Protein AF-A0ABD2JB70-F1 (afdb_monomer_lite)

InterPro domains:
  IPR001356 Homeodomain [PF00046] (176-226)
  IPR001356 Homeodomain [PS50071] (176-227)
  IPR001356 Homeodomain [SM00389] (170-231)
  IPR001356 Homeodomain [cd00086] (186-228)
  IPR009057 Homedomain-like superfamily [SSF46689] (174-233)
  IPR031701 Homeobox protein SIX1, N-terminal SD domain [PF16878] (70-167)

Foldseek 3Di:
DDPPPQQADDVVVLVVLLVVLVVLLVVLLVVQDDDPVCVVVSVVLNVLSVVLNVLLVVVSVPPPPLVSLVVVLVVLVVVCVVCVDDPVSVSSVQSSLSSNLSSCNRSSVVVVNVCSQQPDAHDLVCLVVSVVVQLSSLQSVVCVVVPNDHDDPVRSVVSCVVRPRHCRSDDPQQPQDPVLVVVLVVVCVVPLDADPVRLVVSCVVRVHDSVSSVVVSVVVVVVVVVVVVVVDVVVDDDDDDDDDDPDPVVVVPVPDDVVPPPPDD

Structure (mmCIF, N/CA/C/O backbone):
data_AF-A0ABD2JB70-F1
#
_entry.id   AF-A0ABD2JB70-F1
#
loop_
_atom_site.group_PDB
_atom_site.id
_atom_site.type_symbol
_atom_site.label_atom_id
_atom_site.label_alt_id
_atom_site.label_comp_id
_atom_site.label_asym_id
_atom_site.label_entity_id
_atom_site.label_seq_id
_atom_site.pdbx_PDB_ins_code
_atom_site.Cartn_x
_atom_site.Cartn_y
_atom_site.Cartn_z
_atom_site.occupancy
_atom_site.B_iso_or_equiv
_atom_site.auth_seq_id
_atom_site.auth_comp_id
_atom_site.auth_asym_id
_atom_site.auth_atom_id
_atom_site.pdbx_PDB_model_num
ATOM 1 N N . MET A 1 1 ? 9.338 -9.775 31.955 1.00 30.94 1 MET A N 1
ATOM 2 C CA . MET A 1 1 ? 9.615 -8.389 31.532 1.00 30.94 1 MET A CA 1
ATOM 3 C C . MET A 1 1 ? 8.681 -8.103 30.377 1.00 30.94 1 MET A C 1
ATOM 5 O O . MET A 1 1 ? 8.885 -8.641 29.297 1.00 30.94 1 MET A O 1
ATOM 9 N N . ASP A 1 2 ? 7.591 -7.393 30.655 1.00 29.36 2 ASP A N 1
ATOM 10 C CA . ASP A 1 2 ? 6.528 -7.126 29.687 1.00 29.36 2 ASP A CA 1
ATOM 11 C C . ASP A 1 2 ? 6.997 -6.116 28.636 1.00 29.36 2 ASP A C 1
ATOM 13 O O . ASP A 1 2 ? 6.932 -4.906 28.833 1.00 29.36 2 ASP A O 1
ATOM 17 N N . CYS A 1 3 ? 7.459 -6.613 27.489 1.00 29.31 3 CYS A N 1
ATOM 18 C CA . CYS A 1 3 ? 7.733 -5.810 26.295 1.00 29.31 3 CYS A CA 1
ATOM 19 C C . CYS A 1 3 ? 6.480 -5.656 25.415 1.00 29.31 3 CYS A C 1
ATOM 21 O O . CYS A 1 3 ? 6.568 -5.704 24.194 1.00 29.31 3 CYS A O 1
ATOM 23 N N . SER A 1 4 ? 5.299 -5.467 26.012 1.00 35.00 4 SER A N 1
ATOM 24 C CA . SER A 1 4 ? 4.091 -5.072 25.271 1.00 35.00 4 SER A CA 1
ATOM 25 C C . SER A 1 4 ? 3.965 -3.550 25.222 1.00 35.00 4 SER A C 1
ATOM 27 O O . SER A 1 4 ? 2.931 -2.984 25.570 1.00 35.00 4 SER A O 1
ATOM 29 N N . SER A 1 5 ? 5.010 -2.851 24.769 1.00 46.50 5 SER A N 1
ATOM 30 C CA . SER A 1 5 ? 4.789 -1.526 24.191 1.00 46.50 5 SER A CA 1
ATOM 31 C C . SER A 1 5 ? 4.116 -1.759 22.842 1.00 46.50 5 SER A C 1
ATOM 33 O O . SER A 1 5 ? 4.803 -1.932 21.834 1.00 46.50 5 SER A O 1
ATOM 35 N N . LYS A 1 6 ? 2.777 -1.870 22.856 1.00 55.34 6 LYS A N 1
ATOM 36 C CA . LYS A 1 6 ? 1.955 -1.987 21.647 1.00 55.34 6 LYS A CA 1
ATOM 37 C C . LYS A 1 6 ? 2.453 -0.962 20.644 1.00 55.34 6 LYS A C 1
ATOM 39 O O . LYS A 1 6 ? 2.635 0.210 20.972 1.00 55.34 6 LYS A O 1
ATOM 44 N N . ILE A 1 7 ? 2.741 -1.446 19.451 1.00 58.47 7 ILE A N 1
ATOM 45 C CA . ILE A 1 7 ? 3.348 -0.645 18.416 1.00 58.47 7 ILE A CA 1
ATOM 46 C C . ILE A 1 7 ? 2.339 0.428 17.997 1.00 58.47 7 ILE A C 1
ATOM 48 O O . ILE A 1 7 ? 1.268 0.105 17.493 1.00 58.47 7 ILE A O 1
ATOM 52 N N . GLN A 1 8 ? 2.652 1.695 18.257 1.00 60.72 8 GLN A N 1
ATOM 53 C CA . GLN A 1 8 ? 1.780 2.818 17.924 1.00 60.72 8 GLN A CA 1
ATOM 54 C C . GLN A 1 8 ? 2.414 3.621 16.796 1.00 60.72 8 GLN A C 1
ATOM 56 O O . GLN A 1 8 ? 3.560 4.061 16.911 1.00 60.72 8 GLN A O 1
ATOM 61 N N . LEU A 1 9 ? 1.668 3.801 15.703 1.00 62.22 9 LEU A N 1
ATOM 62 C CA . LEU A 1 9 ? 2.048 4.764 14.674 1.00 62.22 9 LEU A CA 1
ATOM 63 C C . LEU A 1 9 ? 2.140 6.171 15.289 1.00 62.22 9 LEU A C 1
ATOM 65 O O . LEU A 1 9 ? 1.426 6.462 16.255 1.00 62.22 9 LEU A O 1
ATOM 69 N N . PRO A 1 10 ? 2.972 7.061 14.721 1.00 62.03 10 PRO A N 1
ATOM 70 C CA . PRO A 1 10 ? 2.997 8.461 15.114 1.00 62.03 10 PRO A CA 1
ATOM 71 C C . PRO A 1 10 ? 1.572 9.040 15.122 1.00 62.03 10 PRO A C 1
ATOM 73 O O . PRO A 1 10 ? 0.826 8.825 14.159 1.00 62.03 10 PRO A O 1
ATOM 76 N N . PRO A 1 11 ? 1.174 9.775 16.177 1.00 59.97 11 PRO A N 1
ATOM 77 C CA . PRO A 1 11 ? -0.184 10.307 16.305 1.00 59.97 11 PRO A CA 1
ATOM 78 C C . PRO A 1 11 ? -0.557 11.238 15.142 1.00 59.97 11 PRO A C 1
ATOM 80 O O . PRO A 1 11 ? -1.719 11.299 14.751 1.00 59.97 11 PRO A O 1
ATOM 83 N N . GLU A 1 12 ? 0.432 11.898 14.538 1.00 60.53 12 GLU A N 1
ATOM 84 C CA . GLU A 1 12 ? 0.280 12.736 13.346 1.00 60.53 12 GLU A CA 1
ATOM 85 C C . GLU A 1 12 ? -0.192 11.924 12.130 1.00 60.53 12 GLU A C 1
ATOM 87 O O . GLU A 1 12 ? -1.232 12.244 11.555 1.00 60.53 12 GLU A O 1
ATOM 92 N N . LEU A 1 13 ? 0.483 10.813 11.808 1.00 61.22 13 LEU A N 1
ATOM 93 C CA . LEU A 1 13 ? 0.085 9.906 10.722 1.00 61.22 13 LEU A CA 1
ATOM 94 C C . LEU A 1 13 ? -1.283 9.271 10.989 1.00 61.22 13 LEU A C 1
ATOM 96 O O . LEU A 1 13 ? -2.105 9.166 10.083 1.00 61.22 13 LEU A O 1
ATOM 100 N N . LEU A 1 14 ? -1.566 8.891 12.239 1.00 63.31 14 LEU A N 1
ATOM 101 C CA . LEU A 1 14 ? -2.884 8.385 12.632 1.00 63.31 14 LEU A CA 1
ATOM 102 C C . LEU A 1 14 ? -3.983 9.432 12.424 1.00 63.31 14 LEU A C 1
ATOM 104 O O . LEU A 1 14 ? -5.063 9.088 11.947 1.00 63.31 14 LEU A O 1
ATOM 108 N N . SER A 1 15 ? -3.715 10.698 12.746 1.00 64.12 15 SER A N 1
ATOM 109 C CA . SER A 1 15 ? -4.670 11.792 12.558 1.00 64.12 15 SER A CA 1
ATOM 110 C C . SER A 1 15 ? -4.898 12.113 11.078 1.00 64.12 15 SER A C 1
ATOM 112 O O . SER A 1 15 ? -6.041 12.294 10.659 1.00 64.12 15 SER A O 1
ATOM 114 N N . GLU A 1 16 ? -3.842 12.101 10.264 1.00 65.06 16 GLU A N 1
ATOM 115 C CA . GLU A 1 16 ? -3.903 12.324 8.818 1.00 65.06 16 GLU A CA 1
ATOM 116 C C . GLU A 1 16 ? -4.707 11.207 8.136 1.00 65.06 16 GLU A C 1
ATOM 118 O O . GLU A 1 16 ? -5.632 11.470 7.363 1.00 65.06 16 GLU A O 1
ATOM 123 N N . LEU A 1 17 ? -4.433 9.953 8.509 1.00 63.03 17 LEU A N 1
ATOM 124 C CA . LEU A 1 17 ? -5.169 8.781 8.045 1.00 63.03 17 LEU A CA 1
ATOM 125 C C . LEU A 1 17 ? -6.632 8.824 8.497 1.00 63.03 17 LEU A C 1
ATOM 127 O O . LEU A 1 17 ? -7.533 8.630 7.679 1.00 63.03 17 LEU A O 1
ATOM 131 N N . ALA A 1 18 ? -6.892 9.131 9.769 1.00 64.94 18 ALA A N 1
ATOM 132 C CA . ALA A 1 18 ? -8.247 9.253 10.296 1.00 64.94 18 ALA A CA 1
ATOM 133 C C . ALA A 1 18 ? -9.044 10.342 9.565 1.00 64.94 18 ALA A C 1
ATOM 135 O O . ALA A 1 18 ? -10.203 10.122 9.213 1.00 64.94 18 ALA A O 1
ATOM 136 N N . ASN A 1 19 ? -8.426 11.487 9.274 1.00 65.75 19 ASN A N 1
ATOM 137 C CA . ASN A 1 19 ? -9.049 12.582 8.533 1.00 65.75 19 ASN A CA 1
ATOM 138 C C . ASN A 1 19 ? -9.322 12.203 7.071 1.00 65.75 19 ASN A C 1
ATOM 140 O O . ASN A 1 19 ? -10.411 12.475 6.561 1.00 65.75 19 ASN A O 1
ATOM 144 N N . ALA A 1 20 ? -8.386 11.515 6.415 1.00 60.88 20 ALA A N 1
ATOM 145 C CA . ALA A 1 20 ? -8.543 11.057 5.038 1.00 60.88 20 ALA A CA 1
ATOM 146 C C . ALA A 1 20 ? -9.663 10.013 4.890 1.00 60.88 20 ALA A C 1
ATOM 148 O O . ALA A 1 20 ? -10.443 10.081 3.938 1.00 60.88 20 ALA A O 1
ATOM 149 N N . PHE A 1 21 ? -9.780 9.071 5.830 1.00 65.44 21 PHE A N 1
ATOM 150 C CA . PHE A 1 21 ? -10.869 8.090 5.837 1.00 65.44 21 PHE A CA 1
ATOM 151 C C . PHE A 1 21 ? -12.205 8.701 6.269 1.00 65.44 21 PHE A C 1
ATOM 153 O O . PHE A 1 21 ? -13.248 8.327 5.734 1.00 65.44 21 PHE A O 1
ATOM 160 N N . ARG A 1 22 ? -12.200 9.687 7.174 1.00 65.44 22 ARG A N 1
ATOM 161 C CA . ARG A 1 22 ? -13.400 10.464 7.522 1.00 65.44 22 ARG A CA 1
ATOM 162 C C . ARG A 1 22 ? -13.953 11.257 6.357 1.00 65.44 22 ARG A C 1
ATOM 164 O O . ARG A 1 22 ? -15.170 11.341 6.203 1.00 65.44 22 ARG A O 1
ATOM 171 N N . PHE A 1 23 ? -13.079 11.846 5.550 1.00 64.19 23 PHE A N 1
ATOM 172 C CA . PHE A 1 23 ? -13.494 12.541 4.342 1.00 64.19 23 PHE A CA 1
ATOM 173 C C . PHE A 1 23 ? -14.199 11.558 3.404 1.00 64.19 23 PHE A C 1
ATOM 175 O O . PHE A 1 23 ? -15.341 11.806 3.022 1.00 64.19 23 PHE A O 1
ATOM 182 N N . ASP A 1 24 ? -13.602 10.392 3.147 1.00 65.31 24 ASP A N 1
ATOM 183 C CA . ASP A 1 24 ? -14.213 9.349 2.314 1.00 65.31 24 ASP A CA 1
ATOM 184 C C . ASP A 1 24 ? -15.554 8.850 2.883 1.00 65.31 24 ASP A C 1
ATOM 186 O O . ASP A 1 24 ? -16.522 8.709 2.135 1.00 65.31 24 ASP A O 1
ATOM 190 N N . LEU A 1 25 ? -15.664 8.660 4.203 1.00 64.94 25 LEU A N 1
ATOM 191 C CA . LEU A 1 25 ? -16.918 8.335 4.899 1.00 64.94 25 LEU A CA 1
ATOM 192 C C . LEU A 1 25 ? -17.988 9.415 4.684 1.00 64.94 25 LEU A C 1
ATOM 194 O O . LEU A 1 25 ? -19.125 9.110 4.321 1.00 64.94 25 LEU A O 1
ATOM 198 N N . ARG A 1 26 ? -17.626 10.688 4.864 1.00 65.44 26 ARG A N 1
ATOM 199 C CA . ARG A 1 26 ? -18.528 11.836 4.702 1.00 65.44 26 ARG A CA 1
ATOM 200 C C . ARG A 1 26 ? -18.984 11.999 3.253 1.00 65.44 26 ARG A C 1
ATOM 202 O O . ARG A 1 26 ? -20.161 12.263 3.017 1.00 65.44 26 ARG A O 1
ATOM 209 N N . TRP A 1 27 ? -18.102 11.774 2.282 1.00 64.94 27 TRP A N 1
ATOM 210 C CA . TRP A 1 27 ? -18.471 11.743 0.866 1.00 64.94 27 TRP A CA 1
ATOM 211 C C . TRP A 1 27 ? -19.307 10.523 0.506 1.00 64.94 27 TRP A C 1
ATOM 213 O O . TRP A 1 27 ? -20.208 10.639 -0.317 1.00 64.94 27 TRP A O 1
ATOM 223 N N . SER A 1 28 ? -19.084 9.379 1.152 1.00 64.12 28 SER A N 1
ATOM 224 C CA . SER A 1 28 ? -19.913 8.181 0.976 1.00 64.12 28 SER A CA 1
ATOM 225 C C . SER A 1 28 ? -21.340 8.402 1.482 1.00 64.12 28 SER A C 1
ATOM 227 O O . SER A 1 28 ? -22.283 7.967 0.833 1.00 64.12 28 SER A O 1
ATOM 229 N N . VAL A 1 29 ? -21.526 9.159 2.573 1.00 62.16 29 VAL A N 1
ATOM 230 C CA . VAL A 1 29 ? -22.850 9.608 3.059 1.00 62.16 29 VAL A CA 1
ATOM 231 C C . VAL A 1 29 ? -23.566 10.483 2.023 1.00 62.16 29 VAL A C 1
ATOM 233 O O . VAL A 1 29 ? -24.779 10.354 1.853 1.00 62.16 29 VAL A O 1
ATOM 236 N N . LEU A 1 30 ? -22.828 11.356 1.328 1.00 63.59 30 LEU A N 1
ATOM 237 C CA . LEU A 1 30 ? -23.367 12.254 0.298 1.00 63.59 30 LEU A CA 1
ATOM 238 C C . LEU A 1 30 ? -23.639 11.543 -1.038 1.00 63.59 30 LEU A C 1
ATOM 240 O O . LEU A 1 30 ? -24.569 11.920 -1.743 1.00 63.59 30 LEU A O 1
ATOM 244 N N . ARG A 1 31 ? -22.866 10.499 -1.371 1.00 63.88 31 ARG A N 1
ATOM 245 C CA . ARG A 1 31 ? -22.991 9.714 -2.617 1.00 63.88 31 ARG A CA 1
ATOM 246 C C . ARG A 1 31 ? -24.287 8.895 -2.685 1.00 63.88 31 ARG A C 1
ATOM 248 O O . ARG A 1 31 ? -24.693 8.450 -3.752 1.00 63.88 31 ARG A O 1
ATOM 255 N N . VAL A 1 32 ? -24.936 8.693 -1.543 1.00 63.31 32 VAL A N 1
ATOM 256 C CA . VAL A 1 32 ? -26.191 7.953 -1.396 1.00 63.31 32 VAL A CA 1
ATOM 257 C C . VAL A 1 32 ? -27.383 8.900 -1.672 1.00 63.31 32 VAL A C 1
ATOM 259 O O . VAL A 1 32 ? -27.953 9.453 -0.736 1.00 63.31 32 VAL A O 1
ATOM 262 N N . SER A 1 33 ? -27.731 9.152 -2.949 1.00 54.97 33 SER A N 1
ATOM 263 C CA . SER A 1 33 ? -28.979 9.835 -3.399 1.00 54.97 33 SER A CA 1
ATOM 264 C C . SER A 1 33 ? -29.117 9.801 -4.940 1.00 54.97 33 SER A C 1
ATOM 266 O O . SER A 1 33 ? -28.181 10.193 -5.626 1.00 54.97 33 SER A O 1
ATOM 268 N N . SER A 1 34 ? -30.206 9.306 -5.556 1.00 50.88 34 SER A N 1
ATOM 269 C CA . SER A 1 34 ? -31.370 10.112 -6.004 1.00 50.88 34 SER A CA 1
ATOM 270 C C . SER A 1 34 ? -32.478 9.206 -6.609 1.00 50.88 34 SER A C 1
ATOM 272 O O . SER A 1 34 ? -32.726 9.210 -7.814 1.00 50.88 34 SER A O 1
ATOM 274 N N . SER A 1 35 ? -33.151 8.389 -5.799 1.00 50.16 35 SER A N 1
ATOM 275 C CA . SER A 1 35 ? -34.321 7.606 -6.234 1.00 50.16 35 SER A CA 1
ATOM 276 C C . SER A 1 35 ? -35.343 7.555 -5.101 1.00 50.16 35 SER A C 1
ATOM 278 O O . SER A 1 35 ? -34.994 7.295 -3.949 1.00 50.16 35 SER A O 1
ATOM 280 N N . ILE A 1 36 ? -36.609 7.851 -5.407 1.00 55.06 36 ILE A N 1
ATOM 281 C CA . ILE A 1 36 ? -37.701 7.944 -4.420 1.00 55.06 36 ILE A CA 1
ATOM 282 C C . ILE A 1 36 ? -37.995 6.566 -3.795 1.00 55.06 36 ILE A C 1
ATOM 284 O O . ILE A 1 36 ? -38.347 6.495 -2.618 1.00 55.06 36 ILE A O 1
ATOM 288 N N . PHE A 1 37 ? -37.761 5.477 -4.539 1.00 49.38 37 PHE A N 1
ATOM 289 C CA . PHE A 1 37 ? -37.859 4.100 -4.035 1.00 49.38 37 PHE A CA 1
ATOM 290 C C . PHE A 1 37 ? -36.693 3.726 -3.104 1.00 49.38 37 PHE A C 1
ATOM 292 O O . PHE A 1 37 ? -36.879 2.973 -2.149 1.00 49.38 37 PHE A O 1
ATOM 299 N N . ASP A 1 38 ? -35.520 4.330 -3.306 1.00 59.88 38 ASP A N 1
ATOM 300 C CA . ASP A 1 38 ? -34.312 4.077 -2.514 1.00 59.88 38 ASP A CA 1
ATOM 301 C C . ASP A 1 38 ? -34.146 5.033 -1.327 1.00 59.88 38 ASP A C 1
ATOM 303 O O . ASP A 1 38 ? -33.224 4.871 -0.536 1.00 59.88 38 ASP A O 1
ATOM 307 N N . HIS A 1 39 ? -35.036 6.013 -1.136 1.00 64.94 39 HIS A N 1
ATOM 308 C CA . HIS A 1 39 ? -34.911 7.044 -0.093 1.00 64.94 39 HIS A CA 1
ATOM 309 C C . HIS A 1 39 ? -34.850 6.482 1.334 1.00 64.94 39 HIS A C 1
ATOM 311 O O . HIS A 1 39 ? -34.075 6.949 2.171 1.00 64.94 39 HIS A O 1
ATOM 317 N N . PHE A 1 40 ? -35.653 5.458 1.635 1.00 61.56 40 PHE A N 1
ATOM 318 C CA . PHE A 1 40 ? -35.635 4.808 2.950 1.00 61.56 40 PHE A CA 1
ATOM 319 C C . PHE A 1 40 ? -34.360 3.997 3.168 1.00 61.56 40 PHE A C 1
ATOM 321 O O . PHE A 1 40 ? -33.785 4.036 4.261 1.00 61.56 40 PHE A O 1
ATOM 328 N N . LEU A 1 41 ? -33.896 3.301 2.126 1.00 64.00 41 LEU A N 1
ATOM 329 C CA . LEU A 1 41 ? -32.633 2.578 2.157 1.00 64.00 41 LEU A CA 1
ATOM 330 C C . LEU A 1 41 ? -31.486 3.574 2.342 1.00 64.00 41 LEU A C 1
ATOM 332 O O . LEU A 1 41 ? -30.744 3.458 3.309 1.00 64.00 41 LEU A O 1
ATOM 336 N N . ALA A 1 42 ? -31.434 4.626 1.531 1.00 64.75 42 ALA A N 1
ATOM 337 C CA . ALA A 1 42 ? -30.491 5.732 1.611 1.00 64.75 42 ALA A CA 1
ATOM 338 C C . ALA A 1 42 ? -30.427 6.360 3.012 1.00 64.75 42 ALA A C 1
ATOM 340 O O . ALA A 1 42 ? -29.353 6.442 3.607 1.00 64.75 42 ALA A O 1
ATOM 341 N N . LYS A 1 43 ? -31.573 6.715 3.610 1.00 69.12 43 LYS A N 1
ATOM 342 C CA . LYS A 1 43 ? -31.635 7.226 4.992 1.00 69.12 43 LYS A CA 1
ATOM 343 C C . LYS A 1 43 ? -31.096 6.227 6.013 1.00 69.12 43 LYS A C 1
ATOM 345 O O . LYS A 1 43 ? -30.386 6.620 6.941 1.00 69.12 43 LYS A O 1
ATOM 350 N N . ARG A 1 44 ? -31.415 4.937 5.863 1.00 68.31 44 ARG A N 1
ATOM 351 C CA . ARG A 1 44 ? -30.887 3.875 6.731 1.00 68.31 44 ARG A CA 1
ATOM 352 C C . ARG A 1 44 ? -29.370 3.744 6.578 1.00 68.31 44 ARG A C 1
ATOM 354 O O . ARG A 1 44 ? -28.682 3.647 7.592 1.00 68.31 44 ARG A O 1
ATOM 361 N N . GLN A 1 45 ? -28.848 3.801 5.354 1.00 68.12 45 GLN A N 1
ATOM 362 C CA . GLN A 1 45 ? -27.413 3.744 5.076 1.00 68.12 45 GLN A CA 1
ATOM 363 C C . GLN A 1 45 ? -26.675 4.958 5.655 1.00 68.12 45 GLN A C 1
ATOM 365 O O . GLN A 1 45 ? -25.694 4.792 6.376 1.00 68.12 45 GLN A O 1
ATOM 370 N N . GLN A 1 46 ? -27.194 6.170 5.443 1.00 69.56 46 GLN A N 1
ATOM 371 C CA . GLN A 1 46 ? -26.644 7.392 6.033 1.00 69.56 46 GLN A CA 1
ATOM 372 C C . GLN A 1 46 ? -26.640 7.341 7.564 1.00 69.56 46 GLN A C 1
ATOM 374 O O . GLN A 1 46 ? -25.682 7.788 8.189 1.00 69.56 46 GLN A O 1
ATOM 379 N N . LYS A 1 47 ? -27.684 6.777 8.188 1.00 73.81 47 LYS A N 1
ATOM 380 C CA . LYS A 1 47 ? -27.732 6.599 9.646 1.00 73.81 47 LYS A CA 1
ATOM 381 C C . LYS A 1 47 ? -26.630 5.654 10.132 1.00 73.81 47 LYS A C 1
ATOM 383 O O . LYS A 1 47 ? -25.973 5.969 11.117 1.00 73.81 47 LYS A O 1
ATOM 388 N N . ILE A 1 48 ? -26.404 4.538 9.437 1.00 70.81 48 ILE A N 1
ATOM 389 C CA . ILE A 1 48 ? -25.330 3.584 9.764 1.00 70.81 48 ILE A CA 1
ATOM 390 C C . ILE A 1 48 ? -23.962 4.259 9.640 1.00 70.81 48 ILE A C 1
ATOM 392 O O . ILE A 1 48 ? -23.181 4.213 10.584 1.00 70.81 48 ILE A O 1
ATOM 396 N N . LEU A 1 49 ? -23.699 4.941 8.525 1.00 71.44 49 LEU A N 1
ATOM 397 C CA . LEU A 1 49 ? -22.433 5.639 8.290 1.00 71.44 49 LEU A CA 1
ATOM 398 C C . LEU A 1 49 ? -22.159 6.722 9.344 1.00 71.44 49 LEU A C 1
ATOM 400 O O . LEU A 1 49 ? -21.049 6.806 9.859 1.00 71.44 49 LEU A O 1
ATOM 404 N N . LYS A 1 50 ? -23.182 7.494 9.735 1.00 74.50 50 LYS A N 1
ATOM 405 C CA . LYS A 1 50 ? -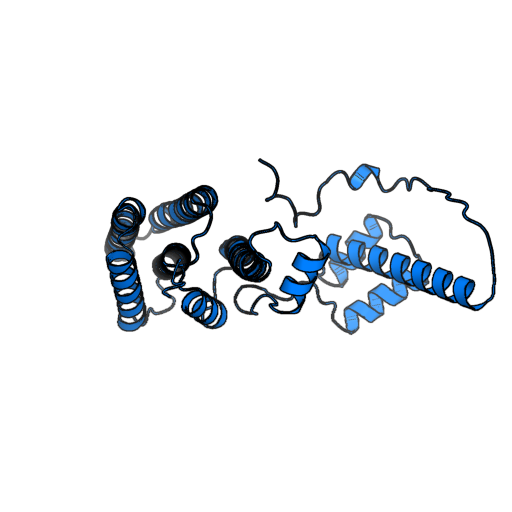23.078 8.478 10.827 1.00 74.50 50 LYS A CA 1
ATOM 406 C C . LYS A 1 50 ? -22.764 7.829 12.175 1.00 74.50 50 LYS A C 1
ATOM 408 O O . LYS A 1 50 ? -21.988 8.381 12.943 1.00 74.50 50 LYS A O 1
ATOM 413 N N . ILE A 1 51 ? -23.354 6.668 12.469 1.00 74.81 51 ILE A N 1
ATOM 414 C CA . ILE A 1 51 ? -23.064 5.922 13.703 1.00 74.81 51 ILE A CA 1
ATOM 415 C C . ILE A 1 51 ? -21.622 5.409 13.696 1.00 74.81 51 ILE A C 1
ATOM 417 O O . ILE A 1 51 ? -20.953 5.495 14.722 1.00 74.81 51 ILE A O 1
ATOM 421 N N . VAL A 1 52 ? -21.143 4.888 12.561 1.00 71.25 52 VAL A N 1
ATOM 422 C CA . VAL A 1 52 ? -19.754 4.428 12.416 1.00 71.25 52 VAL A CA 1
ATOM 423 C C . VAL A 1 52 ? -18.784 5.589 12.626 1.00 71.25 52 VAL A C 1
ATOM 425 O O . VAL A 1 52 ? -17.873 5.451 13.436 1.00 71.25 52 VAL A O 1
ATOM 428 N N . ASP A 1 53 ? -19.008 6.740 11.985 1.00 74.75 53 ASP A N 1
ATOM 429 C CA . ASP A 1 53 ? -18.153 7.924 12.157 1.00 74.75 53 ASP A CA 1
ATOM 430 C C . ASP A 1 53 ? -18.167 8.446 13.603 1.00 74.75 53 ASP A C 1
ATOM 432 O O . ASP A 1 53 ? -17.108 8.689 14.177 1.00 74.75 53 ASP A O 1
ATOM 436 N N . LEU A 1 54 ? -19.341 8.533 14.242 1.00 75.50 54 LEU A N 1
ATOM 437 C CA . LEU A 1 54 ? -19.460 8.975 15.636 1.00 75.50 54 LEU A CA 1
ATOM 438 C C . LEU A 1 54 ? -18.728 8.036 16.603 1.00 75.50 54 LEU A C 1
ATOM 440 O O . LEU A 1 54 ? -18.005 8.493 17.485 1.00 75.50 54 LEU A O 1
ATOM 444 N N . LYS A 1 55 ? -18.888 6.719 16.441 1.00 72.25 55 LYS A N 1
ATOM 445 C CA . LYS A 1 55 ? -18.190 5.744 17.288 1.00 72.25 55 LYS A CA 1
ATOM 446 C C . LYS A 1 55 ? -16.684 5.766 17.052 1.00 72.25 55 LYS A C 1
ATOM 448 O O . LYS A 1 55 ? -15.922 5.659 18.002 1.00 72.25 55 LYS A O 1
ATOM 453 N N . LEU A 1 56 ? -16.256 5.980 15.812 1.00 72.50 56 LEU A N 1
ATOM 454 C CA . LEU A 1 56 ? -14.848 6.150 15.465 1.00 72.50 56 LEU A CA 1
ATOM 455 C C . LEU A 1 56 ? -14.279 7.471 16.024 1.00 72.50 56 LEU A C 1
ATOM 457 O O . LEU A 1 56 ? -13.128 7.505 16.439 1.00 72.50 56 LEU A O 1
ATOM 461 N N . GLN A 1 57 ? -15.079 8.544 16.119 1.00 74.38 57 GLN A N 1
ATOM 462 C CA . GLN A 1 57 ? -14.730 9.774 16.855 1.00 74.38 57 GLN A CA 1
ATOM 463 C C . GLN A 1 57 ? -14.510 9.513 18.331 1.00 74.38 57 GLN A C 1
ATOM 465 O O . GLN A 1 57 ? -13.466 9.876 18.860 1.00 74.38 57 GLN A O 1
ATOM 470 N N . GLN A 1 58 ? -15.473 8.867 18.977 1.00 72.69 58 GLN A N 1
ATOM 471 C CA . GLN A 1 58 ? -15.383 8.545 20.395 1.00 72.69 58 GLN A CA 1
ATOM 472 C C . GLN A 1 58 ? -14.146 7.692 20.682 1.00 72.69 58 GLN A C 1
ATOM 474 O O . GLN A 1 58 ? -13.370 8.041 21.562 1.00 72.69 58 GLN A O 1
ATOM 479 N N . ALA A 1 59 ? -13.919 6.658 19.870 1.00 65.62 59 ALA A N 1
ATOM 480 C CA . ALA A 1 59 ? -12.847 5.697 20.079 1.00 65.62 59 ALA A CA 1
ATOM 481 C C . ALA A 1 59 ? -11.438 6.262 19.795 1.00 65.62 59 ALA A C 1
ATOM 483 O O . ALA A 1 59 ? -10.473 5.858 20.437 1.00 65.62 59 ALA A O 1
ATOM 484 N N . LEU A 1 60 ? -11.301 7.213 18.861 1.00 67.50 60 LEU A N 1
ATOM 485 C CA . LEU A 1 60 ? -10.031 7.918 18.631 1.00 67.50 60 LEU A CA 1
ATOM 486 C C . LEU A 1 60 ? -9.761 9.009 19.679 1.00 67.50 60 LEU A C 1
ATOM 488 O O . LEU A 1 60 ? -8.607 9.277 19.998 1.00 67.50 60 LEU A O 1
ATOM 492 N N . ASN A 1 61 ? -10.811 9.640 20.212 1.00 70.44 61 ASN A N 1
ATOM 493 C CA . ASN A 1 61 ? -10.683 10.698 21.217 1.00 70.44 61 ASN A CA 1
ATOM 494 C C . ASN A 1 61 ? -10.494 10.140 22.638 1.00 70.44 61 ASN A C 1
ATOM 496 O O . ASN A 1 61 ? -9.966 10.832 23.508 1.00 70.44 61 ASN A O 1
ATOM 500 N N . SER A 1 62 ? -10.911 8.898 22.896 1.00 63.28 62 SER A N 1
ATOM 501 C CA . SER A 1 62 ? -10.626 8.182 24.139 1.00 63.28 62 SER A CA 1
ATOM 502 C C . SER A 1 62 ? -9.145 7.793 24.179 1.00 63.28 62 SER A C 1
ATOM 504 O O . SER A 1 62 ? -8.766 6.693 23.777 1.00 63.28 62 SER A O 1
ATOM 506 N N . HIS A 1 63 ? -8.296 8.718 24.634 1.00 53.81 63 HIS A N 1
ATOM 507 C CA . HIS A 1 63 ? -6.854 8.536 24.810 1.00 53.81 63 HIS A CA 1
ATOM 508 C C . HIS A 1 63 ? -6.515 7.216 25.537 1.00 53.81 63 HIS A C 1
ATOM 510 O O . HIS A 1 63 ? -6.502 7.150 26.763 1.00 53.81 63 HIS A O 1
ATOM 516 N N . GLY A 1 64 ? -6.197 6.161 24.780 1.00 55.62 64 GLY A N 1
ATOM 517 C CA . GLY A 1 64 ? -5.567 4.945 25.304 1.00 55.62 64 GLY A CA 1
ATOM 518 C C . GLY A 1 64 ? -6.486 3.807 25.765 1.00 55.62 64 GLY A C 1
ATOM 519 O O . GLY A 1 64 ? -5.968 2.807 26.262 1.00 55.62 64 GLY A O 1
ATOM 520 N N . GLN A 1 65 ? -7.806 3.867 25.562 1.00 60.91 65 GLN A N 1
ATOM 521 C CA . GLN A 1 65 ? -8.687 2.719 25.834 1.00 60.91 65 GLN A CA 1
ATOM 522 C C . GLN A 1 65 ? -8.685 1.723 24.662 1.00 60.91 65 GLN A C 1
ATOM 524 O O . GLN A 1 65 ? -9.673 1.539 23.955 1.00 60.91 65 GLN A O 1
ATOM 529 N N . HIS A 1 66 ? -7.547 1.047 24.469 1.00 62.28 66 HIS A N 1
ATOM 530 C CA . HIS A 1 66 ? -7.359 0.008 23.442 1.00 62.28 66 HIS A CA 1
ATOM 531 C C . HIS A 1 66 ? -8.463 -1.060 23.459 1.00 62.28 66 HIS A C 1
ATOM 533 O O . HIS A 1 66 ? -8.889 -1.516 22.407 1.00 62.28 66 HIS A O 1
ATOM 539 N N . VAL A 1 67 ? -8.985 -1.390 24.643 1.00 61.81 67 VAL A N 1
ATOM 540 C CA . VAL A 1 67 ? -10.046 -2.392 24.830 1.00 61.81 67 VAL A CA 1
ATOM 541 C C . VAL A 1 67 ? -11.379 -1.963 24.201 1.00 61.81 67 VAL A C 1
ATOM 543 O O . VAL A 1 67 ? -12.092 -2.793 23.639 1.00 61.81 67 VAL A O 1
ATOM 546 N N . GLU A 1 68 ? -11.735 -0.677 24.257 1.00 67.25 68 GLU A N 1
ATOM 547 C CA . GLU A 1 68 ? -12.985 -0.185 23.659 1.00 67.25 68 GLU A CA 1
ATOM 548 C C . GLU A 1 68 ? -12.910 -0.167 22.128 1.00 67.25 68 GLU A C 1
ATOM 550 O O . GLU A 1 68 ? -13.875 -0.530 21.450 1.00 67.25 68 GLU A O 1
ATOM 555 N N . LEU A 1 69 ? -11.738 0.176 21.589 1.00 67.38 69 LEU A N 1
ATOM 556 C CA . LEU A 1 69 ? -11.429 0.101 20.162 1.00 67.38 69 LEU A CA 1
ATOM 557 C C . LEU A 1 69 ? -11.441 -1.341 19.648 1.00 67.38 69 LEU A C 1
ATOM 559 O O . LEU A 1 69 ? -12.062 -1.605 18.619 1.00 67.38 69 LEU A O 1
ATOM 563 N N . ASP A 1 70 ? -10.832 -2.274 20.382 1.00 69.19 70 ASP A N 1
ATOM 564 C CA . ASP A 1 70 ? -10.829 -3.704 20.054 1.00 69.19 70 ASP A CA 1
ATOM 565 C C . ASP A 1 70 ? -12.268 -4.261 20.034 1.00 69.19 70 ASP A C 1
ATOM 567 O O . ASP A 1 70 ? -12.693 -4.896 19.063 1.00 69.19 70 ASP A O 1
ATOM 571 N N . ASN A 1 71 ? -13.081 -3.933 21.048 1.00 73.62 71 ASN A N 1
ATOM 572 C CA . ASN A 1 71 ? -14.501 -4.298 21.102 1.00 73.62 71 ASN A CA 1
ATOM 573 C C . ASN A 1 71 ? -15.307 -3.683 19.948 1.00 73.62 71 ASN A C 1
ATOM 575 O O . ASN A 1 71 ? -16.233 -4.307 19.418 1.00 73.62 71 ASN A O 1
ATOM 579 N N . PHE A 1 72 ? -14.992 -2.452 19.545 1.00 72.94 72 PHE A N 1
ATOM 580 C CA . PHE A 1 72 ? -15.634 -1.810 18.403 1.00 72.94 72 PHE A CA 1
ATOM 581 C C . PHE A 1 72 ? -15.227 -2.467 17.075 1.00 72.94 72 PHE A C 1
ATOM 583 O O . PHE A 1 72 ? -16.096 -2.730 16.241 1.00 72.94 72 PHE A O 1
ATOM 590 N N . GLY A 1 73 ? -13.951 -2.825 16.909 1.00 73.19 73 GLY A N 1
ATOM 591 C CA . GLY A 1 73 ? -13.448 -3.589 15.766 1.00 73.19 73 GLY A CA 1
ATOM 592 C C . GLY A 1 73 ? -14.151 -4.941 15.619 1.00 73.19 73 GLY A C 1
ATOM 593 O O . GLY A 1 73 ? -14.642 -5.271 14.537 1.00 73.19 73 GLY A O 1
ATOM 594 N N . GLN A 1 74 ? -14.322 -5.674 16.723 1.00 76.81 74 GLN A N 1
ATOM 595 C CA . GLN A 1 74 ? -15.077 -6.931 16.748 1.00 76.81 74 GLN A CA 1
ATOM 596 C C . GLN A 1 74 ? -16.561 -6.732 16.414 1.00 76.81 74 GLN A C 1
ATOM 598 O O . GLN A 1 74 ? -17.142 -7.520 15.665 1.00 76.81 74 GLN A O 1
ATOM 603 N N . HIS A 1 75 ? -17.192 -5.660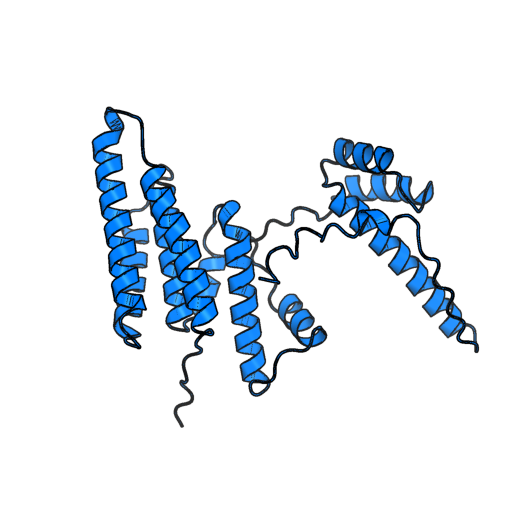 16.905 1.00 77.38 75 HIS A N 1
ATOM 604 C CA . HIS A 1 75 ? -18.561 -5.320 16.514 1.00 77.38 75 HIS A CA 1
ATOM 605 C C . HIS A 1 75 ? -18.684 -5.034 15.015 1.00 77.38 75 HIS A C 1
ATOM 607 O O . HIS A 1 75 ? -19.660 -5.470 14.406 1.00 77.38 75 HIS A O 1
ATOM 613 N N . LEU A 1 76 ? -17.713 -4.343 14.410 1.00 74.50 76 LEU A N 1
ATOM 614 C CA . LEU A 1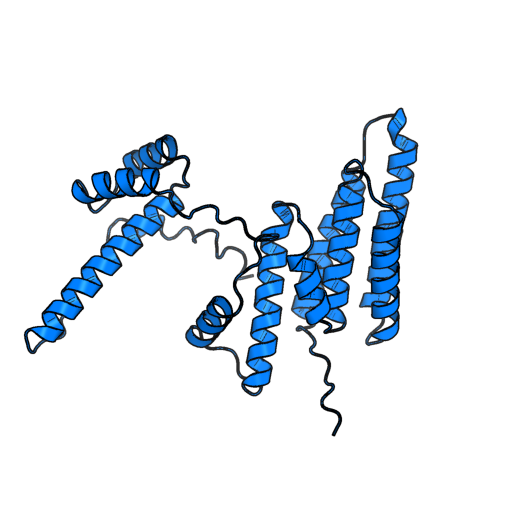 76 ? -17.684 -4.099 12.966 1.00 74.50 76 LEU A CA 1
ATOM 615 C C . LEU A 1 76 ? -17.477 -5.393 12.172 1.00 74.50 76 LEU A C 1
ATOM 617 O O . LEU A 1 76 ? -18.155 -5.593 11.168 1.00 74.50 76 LEU A O 1
ATOM 621 N N . ALA A 1 77 ? -16.613 -6.298 12.638 1.00 73.88 77 ALA A N 1
ATOM 622 C CA . ALA A 1 77 ? -16.427 -7.614 12.027 1.00 73.88 77 ALA A CA 1
ATOM 623 C C . ALA A 1 77 ? -17.713 -8.457 12.094 1.00 73.88 77 ALA A C 1
ATOM 625 O O . ALA A 1 77 ? -18.163 -9.008 11.090 1.00 73.88 77 ALA A O 1
ATOM 626 N N . ASN A 1 78 ? -18.374 -8.481 13.253 1.00 77.25 78 ASN A N 1
ATOM 627 C CA . ASN A 1 78 ? -19.663 -9.147 13.428 1.00 77.25 78 ASN A CA 1
ATOM 628 C C . ASN A 1 78 ? -20.756 -8.515 12.563 1.00 77.25 78 ASN A C 1
ATOM 630 O O . ASN A 1 78 ? -21.595 -9.225 12.016 1.00 77.25 78 ASN A O 1
ATOM 634 N N . PHE A 1 79 ? -20.754 -7.190 12.424 1.00 72.62 79 PHE A N 1
ATOM 635 C CA . PHE A 1 79 ? -21.676 -6.468 11.555 1.00 72.62 79 PHE A CA 1
ATOM 636 C C . PHE A 1 79 ? -21.449 -6.812 10.077 1.00 72.62 79 PHE A C 1
ATOM 638 O O . PHE A 1 79 ? -22.415 -7.104 9.374 1.00 72.62 79 PHE A O 1
ATOM 645 N N . GLN A 1 80 ? -20.190 -6.857 9.631 1.00 71.94 80 GLN A N 1
ATOM 646 C CA . GLN A 1 80 ? -19.803 -7.286 8.286 1.00 71.94 80 GLN A CA 1
ATOM 647 C C . GLN A 1 80 ? -20.273 -8.722 8.004 1.00 71.94 80 GLN A C 1
ATOM 649 O O . GLN A 1 80 ? -20.923 -8.962 6.988 1.00 71.94 80 GLN A O 1
ATOM 654 N N . ASN A 1 81 ? -20.027 -9.651 8.934 1.00 72.00 81 ASN A N 1
ATOM 655 C CA . ASN A 1 81 ? -20.416 -11.058 8.803 1.00 72.00 81 ASN A CA 1
ATOM 656 C C . ASN A 1 81 ? -21.941 -11.250 8.813 1.00 72.00 81 ASN A C 1
ATOM 658 O O . ASN A 1 81 ? -22.478 -11.993 7.995 1.00 72.00 81 ASN A O 1
ATOM 662 N N . LYS A 1 82 ? -22.657 -10.559 9.712 1.00 67.50 82 LYS A N 1
ATOM 663 C CA . LYS A 1 82 ? -24.123 -10.646 9.824 1.00 67.50 82 LYS A CA 1
ATOM 664 C C . LYS A 1 82 ? -24.849 -10.050 8.630 1.00 67.50 82 LYS A C 1
ATOM 666 O O . LYS A 1 82 ? -25.937 -10.512 8.305 1.00 67.50 82 LYS A O 1
ATOM 671 N N . MET A 1 83 ? -24.300 -9.004 8.014 1.00 58.16 83 MET A N 1
ATOM 672 C CA . MET A 1 83 ? -24.991 -8.355 6.908 1.00 58.16 83 MET A CA 1
ATOM 673 C C . MET A 1 83 ? -24.922 -9.134 5.596 1.00 58.16 83 MET A C 1
ATOM 675 O O . MET A 1 83 ? -25.712 -8.776 4.729 1.00 58.16 83 MET A O 1
ATOM 679 N N . SER A 1 84 ? -24.038 -10.143 5.446 1.00 51.62 84 SER A N 1
ATOM 680 C CA . SER A 1 84 ? -23.793 -10.882 4.187 1.00 51.62 84 SER A CA 1
ATOM 681 C C . SER A 1 84 ? -24.057 -9.981 2.978 1.00 51.62 84 SER A C 1
ATOM 683 O O . SER A 1 84 ? -24.970 -10.231 2.196 1.00 51.62 84 SER A O 1
ATOM 685 N N . LEU A 1 85 ? -23.397 -8.810 2.969 1.00 51.81 85 LEU A N 1
ATOM 686 C CA . LEU A 1 85 ? -23.852 -7.669 2.179 1.00 51.81 85 LEU A CA 1
ATOM 687 C C . LEU A 1 85 ? -23.943 -8.109 0.715 1.00 51.81 85 LEU A C 1
ATOM 689 O O . LEU A 1 85 ? -22.896 -8.366 0.115 1.00 51.81 85 LEU A O 1
ATOM 693 N N . PRO A 1 86 ? -25.142 -8.185 0.103 1.00 45.31 86 PRO A N 1
ATOM 694 C CA . PRO A 1 86 ? -25.190 -8.272 -1.339 1.00 45.31 86 PRO A CA 1
ATOM 695 C C . PRO A 1 86 ? -24.487 -7.017 -1.851 1.00 45.31 86 PRO A C 1
ATOM 697 O O . PRO A 1 86 ? -24.715 -5.923 -1.320 1.00 45.31 86 PRO A O 1
ATOM 700 N N . MET A 1 87 ? -23.649 -7.178 -2.878 1.00 47.28 87 MET A N 1
ATOM 701 C CA . MET A 1 87 ? -22.843 -6.149 -3.564 1.00 47.28 87 MET A CA 1
ATOM 702 C C . MET A 1 87 ? -23.583 -4.824 -3.883 1.00 47.28 87 MET A C 1
ATOM 704 O O . MET A 1 87 ? -22.962 -3.855 -4.298 1.00 47.28 87 MET A O 1
ATOM 708 N N . SER A 1 88 ? -24.900 -4.761 -3.664 1.00 49.72 88 SER A N 1
ATOM 709 C CA . SER A 1 88 ? -25.782 -3.592 -3.734 1.00 49.72 88 SER A CA 1
ATOM 710 C C . SER A 1 88 ? -25.474 -2.425 -2.772 1.00 49.72 88 SER A C 1
ATOM 712 O O . SER A 1 88 ? -25.898 -1.314 -3.062 1.00 49.72 88 SER A O 1
ATOM 714 N N . ASN A 1 89 ? -24.722 -2.610 -1.672 1.00 59.16 89 ASN A N 1
ATOM 715 C CA . ASN A 1 89 ? -24.451 -1.542 -0.681 1.00 59.16 89 ASN A CA 1
ATOM 716 C C . ASN A 1 89 ? -22.954 -1.194 -0.543 1.00 59.16 89 ASN A C 1
ATOM 718 O O . ASN A 1 89 ? -22.407 -1.129 0.562 1.00 59.16 89 ASN A O 1
ATOM 722 N N . VAL A 1 90 ? -22.309 -0.928 -1.680 1.00 64.31 90 VAL A N 1
ATOM 723 C CA . VAL A 1 90 ? -20.891 -0.539 -1.814 1.00 64.31 90 VAL A CA 1
ATOM 724 C C . VAL A 1 90 ? -20.407 0.509 -0.784 1.00 64.31 90 VAL A C 1
ATOM 726 O O . VAL A 1 90 ? -19.402 0.241 -0.126 1.00 64.31 90 VAL A O 1
ATOM 729 N N . PRO A 1 91 ? -21.103 1.642 -0.530 1.00 65.81 91 PRO A N 1
ATOM 730 C CA . PRO A 1 91 ? -20.565 2.689 0.349 1.00 65.81 91 PRO A CA 1
ATOM 731 C C . PRO A 1 91 ? -20.514 2.302 1.835 1.00 65.81 91 PRO A C 1
ATOM 733 O O . PRO A 1 91 ? -19.628 2.754 2.555 1.00 65.81 91 PRO A O 1
ATOM 736 N N . ILE A 1 92 ? -21.433 1.454 2.321 1.00 66.56 92 ILE A N 1
ATOM 737 C CA . ILE A 1 92 ? -21.367 0.954 3.709 1.00 66.56 92 ILE A CA 1
ATOM 738 C C . ILE A 1 92 ? -20.223 -0.039 3.852 1.00 66.56 92 ILE A C 1
ATOM 740 O O . ILE A 1 92 ? -19.521 -0.025 4.859 1.00 66.56 92 ILE A O 1
ATOM 744 N N . HIS A 1 93 ? -20.051 -0.908 2.857 1.00 69.88 93 HIS A N 1
ATOM 745 C CA . HIS A 1 93 ? -18.985 -1.893 2.880 1.00 69.88 93 HIS A CA 1
ATOM 746 C C . HIS A 1 93 ? -17.619 -1.199 2.942 1.00 69.88 93 HIS A C 1
ATOM 748 O O . HIS A 1 93 ? -16.856 -1.452 3.867 1.00 69.88 93 HIS A O 1
ATOM 754 N N . GLU A 1 94 ? -17.356 -0.241 2.048 1.00 73.62 94 GLU A N 1
ATOM 755 C CA . GLU A 1 94 ? -16.109 0.540 2.027 1.00 73.62 94 GLU A CA 1
ATOM 756 C C . GLU A 1 94 ? -15.839 1.259 3.358 1.00 73.62 94 GLU A C 1
ATOM 758 O O . GLU A 1 94 ? -14.733 1.187 3.894 1.00 73.62 94 GLU A O 1
ATOM 763 N N . ALA A 1 95 ? -16.868 1.884 3.930 1.00 71.62 95 ALA A N 1
ATOM 764 C CA . ALA A 1 95 ? -16.811 2.561 5.220 1.00 71.62 95 ALA A CA 1
ATOM 765 C C . ALA A 1 95 ? -16.434 1.634 6.386 1.00 71.62 95 ALA A C 1
ATOM 767 O O . ALA A 1 95 ? -15.593 1.980 7.217 1.00 71.62 95 ALA A O 1
ATOM 768 N N . VAL A 1 96 ? -17.058 0.455 6.454 1.00 75.62 96 VAL A N 1
ATOM 769 C CA . VAL A 1 96 ? -16.774 -0.542 7.494 1.00 75.62 96 VAL A CA 1
ATOM 770 C C . VAL A 1 96 ? -15.359 -1.087 7.331 1.00 75.62 96 VAL A C 1
ATOM 772 O O . VAL A 1 96 ? -14.646 -1.213 8.326 1.00 75.62 96 VAL A O 1
ATOM 775 N N . LEU A 1 97 ? -14.925 -1.358 6.095 1.00 78.31 97 LEU A N 1
ATOM 776 C CA . LEU A 1 97 ? -13.568 -1.829 5.841 1.00 78.31 97 LEU A CA 1
ATOM 777 C C . LEU A 1 97 ? -12.522 -0.788 6.278 1.00 78.31 97 LEU A C 1
ATOM 779 O O . LEU A 1 97 ? -11.567 -1.133 6.969 1.00 78.31 97 LEU A O 1
ATOM 783 N N . ALA A 1 98 ? -12.724 0.485 5.928 1.00 76.88 98 ALA A N 1
ATOM 784 C CA . ALA A 1 98 ? -11.838 1.582 6.317 1.00 76.88 98 ALA A CA 1
ATOM 785 C C . ALA A 1 98 ? -11.753 1.754 7.842 1.00 76.88 98 ALA A C 1
ATOM 787 O O . ALA A 1 98 ? -10.661 1.886 8.395 1.00 76.88 98 ALA A O 1
ATOM 788 N N . ALA A 1 99 ? -12.897 1.698 8.532 1.00 75.62 99 ALA A N 1
ATOM 789 C CA . ALA A 1 99 ? -12.943 1.776 9.988 1.00 75.62 99 ALA A CA 1
ATOM 790 C C . ALA A 1 99 ? -12.162 0.628 10.646 1.00 75.62 99 ALA A C 1
ATOM 792 O O . ALA A 1 99 ? -11.424 0.865 11.599 1.00 75.62 99 ALA A O 1
ATOM 793 N N . ARG A 1 100 ? -12.264 -0.597 10.112 1.00 79.94 100 ARG A N 1
ATOM 794 C CA . ARG A 1 100 ? -11.499 -1.749 10.612 1.00 79.94 100 ARG A CA 1
ATOM 795 C C . ARG A 1 100 ? -9.993 -1.568 10.439 1.00 79.94 100 ARG A C 1
ATOM 797 O O . ARG A 1 100 ? -9.273 -1.756 11.412 1.00 79.94 100 ARG A O 1
ATOM 804 N N . VAL A 1 101 ? -9.531 -1.141 9.258 1.00 82.25 101 VAL A N 1
ATOM 805 C CA . VAL A 1 101 ? -8.104 -0.837 9.017 1.00 82.25 101 VAL A CA 1
ATOM 806 C C . VAL A 1 101 ? -7.589 0.148 10.059 1.00 82.25 101 VAL A C 1
ATOM 808 O O . VAL A 1 101 ? -6.570 -0.100 10.695 1.00 82.25 101 VAL A O 1
ATOM 811 N N . LEU A 1 102 ? -8.317 1.244 10.277 1.00 78.25 102 LEU A N 1
ATOM 812 C CA . LEU A 1 102 ? -7.891 2.283 11.207 1.00 78.25 102 LEU A CA 1
ATOM 813 C C . LEU A 1 102 ? -7.830 1.785 12.658 1.00 78.25 102 LEU A C 1
ATOM 815 O O . LEU A 1 102 ? -6.882 2.105 13.373 1.00 78.25 102 LEU A O 1
ATOM 819 N N . ILE A 1 103 ? -8.804 0.975 13.082 1.00 79.00 103 ILE A N 1
ATOM 820 C CA . ILE A 1 103 ? -8.818 0.373 14.421 1.00 79.00 103 ILE A CA 1
ATOM 821 C C . ILE A 1 103 ? -7.628 -0.572 14.598 1.00 79.00 103 ILE A C 1
ATOM 823 O O . ILE A 1 103 ? -6.927 -0.466 15.602 1.00 79.00 103 ILE A O 1
ATOM 827 N N . SER A 1 104 ? -7.348 -1.453 13.634 1.00 81.38 104 SER A N 1
ATOM 828 C CA . SER A 1 104 ? -6.206 -2.377 13.709 1.00 81.38 104 SER A CA 1
ATOM 829 C C . SER A 1 104 ? -4.867 -1.634 13.772 1.00 81.38 104 SER A C 1
ATOM 831 O O . SER A 1 104 ? -3.980 -2.016 14.533 1.00 81.38 104 SER A O 1
ATOM 833 N N . VAL A 1 105 ? -4.735 -0.527 13.032 1.00 79.31 105 VAL A N 1
ATOM 834 C CA . VAL A 1 105 ? -3.543 0.336 13.061 1.00 79.31 105 VAL A CA 1
ATOM 835 C C . VAL A 1 105 ? -3.404 1.048 14.416 1.00 79.31 105 VAL A C 1
ATOM 837 O O . VAL A 1 105 ? -2.309 1.094 14.969 1.00 79.31 105 VAL A O 1
ATOM 840 N N . HIS A 1 106 ? -4.494 1.568 14.989 1.00 75.19 106 HIS A N 1
ATOM 841 C CA . HIS A 1 106 ? -4.466 2.277 16.277 1.00 75.19 106 HIS A CA 1
ATOM 842 C C . HIS A 1 106 ? -4.224 1.343 17.477 1.00 75.19 106 HIS A C 1
ATOM 844 O O . HIS A 1 106 ? -3.572 1.715 18.454 1.00 75.19 106 HIS A O 1
ATOM 850 N N . THR A 1 107 ? -4.757 0.124 17.418 1.00 75.38 107 THR A N 1
ATOM 851 C CA . THR A 1 107 ? -4.632 -0.894 18.478 1.00 75.38 107 THR A CA 1
ATOM 852 C C . THR A 1 107 ? -3.287 -1.624 18.444 1.00 75.38 107 THR A C 1
ATOM 854 O O . THR A 1 107 ? -2.956 -2.346 19.389 1.00 75.38 107 THR A O 1
ATOM 857 N N . GLY A 1 108 ? -2.499 -1.418 17.381 1.00 77.00 108 GLY A N 1
ATOM 858 C CA . GLY A 1 108 ? -1.217 -2.082 17.149 1.00 77.00 108 GLY A CA 1
ATOM 859 C C . GLY A 1 108 ? -1.356 -3.563 16.783 1.00 77.00 108 GLY A C 1
ATOM 860 O O . GLY A 1 108 ? -0.390 -4.313 16.906 1.00 77.00 108 GLY A O 1
ATOM 861 N N . ASN A 1 109 ? -2.547 -4.013 16.370 1.00 82.19 109 ASN A N 1
ATOM 862 C CA . ASN A 1 109 ? -2.786 -5.395 15.959 1.00 82.19 109 ASN A CA 1
ATOM 863 C C . ASN A 1 109 ? -2.511 -5.571 14.457 1.00 82.19 109 ASN A C 1
ATOM 865 O O . ASN A 1 109 ? -3.426 -5.665 13.634 1.00 82.19 109 ASN A O 1
ATOM 869 N N . PHE A 1 110 ? -1.229 -5.602 14.090 1.00 84.50 110 PHE A N 1
ATOM 870 C CA . PHE A 1 110 ? -0.825 -5.675 12.684 1.00 84.50 110 PHE A CA 1
ATOM 871 C C . PHE A 1 110 ? -1.096 -7.033 12.038 1.00 84.50 110 PHE A C 1
ATOM 873 O O . PHE A 1 110 ? -1.411 -7.087 10.856 1.00 84.50 110 PHE A O 1
ATOM 880 N N . ASN A 1 111 ? -1.094 -8.120 12.811 1.00 85.44 111 ASN A N 1
ATOM 881 C CA . ASN A 1 111 ? -1.444 -9.445 12.294 1.00 85.44 111 ASN A CA 1
ATOM 882 C C . ASN A 1 111 ? -2.873 -9.478 11.730 1.00 85.44 111 ASN A C 1
ATOM 884 O O . ASN A 1 111 ? -3.104 -10.018 10.648 1.00 85.44 111 ASN A O 1
ATOM 888 N N . GLU A 1 112 ? -3.831 -8.870 12.440 1.00 83.75 112 GLU A N 1
ATOM 889 C CA . GLU A 1 112 ? -5.204 -8.752 11.944 1.00 83.75 112 GLU A CA 1
ATOM 890 C C . GLU A 1 112 ? -5.280 -7.822 10.729 1.00 83.75 112 GLU A C 1
ATOM 892 O O . GLU A 1 112 ? -5.979 -8.137 9.765 1.00 83.75 112 GLU A O 1
ATOM 897 N N . LEU A 1 113 ? -4.523 -6.719 10.736 1.00 87.06 113 LEU A N 1
ATOM 898 C CA . LEU A 1 113 ? -4.433 -5.807 9.597 1.00 87.06 113 LEU A CA 1
ATOM 899 C C . LEU A 1 113 ? -3.949 -6.530 8.330 1.00 87.06 113 LEU A C 1
ATOM 901 O O . LEU A 1 113 ? -4.565 -6.373 7.278 1.00 87.06 113 LEU A O 1
ATOM 905 N N . TYR A 1 114 ? -2.887 -7.334 8.416 1.00 89.56 114 TYR A N 1
ATOM 906 C CA . TYR A 1 114 ? -2.337 -8.055 7.266 1.00 89.56 114 TYR A CA 1
ATOM 907 C C . TYR A 1 114 ? -3.311 -9.093 6.725 1.00 89.56 114 TYR A C 1
ATOM 909 O O . TYR A 1 114 ? -3.643 -9.054 5.541 1.00 89.56 114 TYR A O 1
ATOM 917 N N . ALA A 1 115 ? -3.857 -9.941 7.600 1.00 87.50 115 ALA A N 1
ATOM 918 C CA . ALA A 1 115 ? -4.853 -10.936 7.211 1.00 87.50 115 ALA A CA 1
ATOM 919 C C . ALA A 1 115 ? -6.082 -10.285 6.552 1.00 87.50 115 ALA A C 1
ATOM 921 O O . ALA A 1 115 ? -6.656 -10.808 5.595 1.00 87.50 115 ALA A O 1
ATOM 922 N N . PHE A 1 116 ? -6.481 -9.113 7.046 1.00 84.94 116 PHE A N 1
ATOM 923 C CA . PHE A 1 116 ? -7.593 -8.355 6.500 1.00 84.94 116 PHE A CA 1
ATOM 924 C C . PHE A 1 116 ? -7.287 -7.752 5.124 1.00 84.94 116 PHE A C 1
ATOM 926 O O . PHE A 1 116 ? -8.106 -7.879 4.208 1.00 84.94 116 PHE A O 1
ATOM 933 N N . LEU A 1 117 ? -6.117 -7.127 4.961 1.00 87.62 117 LEU A N 1
ATOM 934 C CA . LEU A 1 117 ? -5.686 -6.556 3.686 1.00 87.62 117 LEU A CA 1
ATOM 935 C C . LEU A 1 117 ? -5.499 -7.639 2.624 1.00 87.62 117 LEU A C 1
ATOM 937 O O . LEU A 1 117 ? -5.868 -7.409 1.480 1.00 87.62 117 LEU A O 1
ATOM 941 N N . GLU A 1 118 ? -5.001 -8.819 2.985 1.00 88.50 118 GLU A N 1
ATOM 942 C CA . GLU A 1 118 ? -4.820 -9.960 2.077 1.00 88.50 118 GLU A CA 1
ATOM 943 C C . GLU A 1 118 ? -6.133 -10.661 1.697 1.00 88.50 118 GLU A C 1
ATOM 945 O O . GLU A 1 118 ? -6.245 -11.206 0.600 1.00 88.50 118 GLU A O 1
ATOM 950 N N . GLY A 1 119 ? -7.137 -10.648 2.579 1.00 83.81 119 GLY A N 1
ATOM 951 C CA . GLY A 1 119 ? -8.381 -11.397 2.385 1.00 83.81 119 GLY A CA 1
ATOM 952 C C . GLY A 1 119 ? -9.498 -10.646 1.654 1.00 83.81 119 GLY A C 1
ATOM 953 O O . GLY A 1 119 ? -10.398 -11.282 1.104 1.00 83.81 119 GLY A O 1
ATOM 954 N N . GLN A 1 120 ? -9.490 -9.310 1.656 1.00 81.19 120 GLN A N 1
ATOM 955 C CA . GLN A 1 120 ? -10.597 -8.493 1.140 1.00 81.19 120 GLN A CA 1
ATOM 956 C C . GLN A 1 120 ? -10.195 -7.688 -0.096 1.00 81.19 120 GLN A C 1
ATOM 958 O O . GLN A 1 120 ? -9.100 -7.142 -0.171 1.00 81.19 120 GLN A O 1
ATOM 963 N N . LYS A 1 121 ? -11.102 -7.567 -1.072 1.00 81.00 121 LYS A N 1
ATOM 964 C CA . LYS A 1 121 ? -10.903 -6.679 -2.227 1.00 81.00 121 LYS A CA 1
ATOM 965 C C . LYS A 1 121 ? -11.366 -5.267 -1.890 1.00 81.00 121 LYS A C 1
ATOM 967 O O . LYS A 1 121 ? -12.478 -5.075 -1.402 1.00 81.00 121 LYS A O 1
ATOM 972 N N . PHE A 1 122 ? -10.532 -4.289 -2.221 1.00 79.00 122 PHE A N 1
ATOM 973 C CA . PHE A 1 122 ? -10.808 -2.871 -2.003 1.00 79.00 122 PHE A CA 1
ATOM 974 C C . PHE A 1 122 ? -11.039 -2.148 -3.335 1.00 79.00 122 PHE A C 1
ATOM 976 O O . PHE A 1 122 ? -10.510 -2.581 -4.363 1.00 79.00 122 PHE A O 1
ATOM 983 N N . PRO A 1 123 ? -11.789 -1.033 -3.349 1.00 76.06 123 PRO A N 1
ATOM 984 C CA . PRO A 1 123 ? -11.896 -0.185 -4.532 1.00 76.06 123 PRO A CA 1
ATOM 985 C C . PRO A 1 123 ? -10.545 0.470 -4.859 1.00 76.06 123 PRO A C 1
ATOM 987 O O . PRO A 1 123 ? -9.814 0.904 -3.965 1.00 76.06 123 PRO A O 1
ATOM 990 N N . ARG A 1 124 ? -10.243 0.617 -6.156 1.00 79.19 124 ARG A N 1
ATOM 991 C CA . ARG A 1 124 ? -8.962 1.169 -6.650 1.00 79.19 124 ARG A CA 1
ATOM 992 C C . ARG A 1 124 ? -8.633 2.563 -6.110 1.00 79.19 124 ARG A C 1
ATOM 994 O O . ARG A 1 124 ? -7.468 2.890 -5.932 1.00 79.19 124 ARG A O 1
ATOM 1001 N N . GLN A 1 125 ? -9.651 3.370 -5.810 1.00 75.50 125 GLN A N 1
ATOM 1002 C CA . GLN A 1 125 ? -9.492 4.718 -5.249 1.00 75.50 125 GLN A CA 1
ATOM 1003 C C . GLN A 1 125 ? -8.803 4.712 -3.874 1.00 75.50 125 GLN A C 1
ATOM 1005 O O . GLN A 1 125 ? -8.106 5.661 -3.528 1.00 75.50 125 GLN A O 1
ATOM 1010 N N . ILE A 1 126 ? -8.983 3.637 -3.100 1.00 76.88 126 ILE A N 1
ATOM 1011 C CA . ILE A 1 126 ? -8.462 3.510 -1.733 1.00 76.88 126 ILE A CA 1
ATOM 1012 C C . ILE A 1 126 ? -7.098 2.794 -1.722 1.00 76.88 126 ILE A C 1
ATOM 1014 O O . ILE A 1 126 ? -6.340 2.932 -0.763 1.00 76.88 126 ILE A O 1
ATOM 1018 N N . HIS A 1 127 ? -6.732 2.088 -2.802 1.00 82.69 127 HIS A N 1
ATOM 1019 C CA . HIS A 1 127 ? -5.473 1.334 -2.903 1.00 82.69 127 HIS A CA 1
ATOM 1020 C C . HIS A 1 127 ? -4.225 2.148 -2.527 1.00 82.69 127 HIS A C 1
ATOM 1022 O O . HIS A 1 127 ? -3.471 1.651 -1.694 1.00 82.69 127 HIS A O 1
ATOM 1028 N N . PRO A 1 128 ? -4.004 3.390 -3.014 1.00 82.31 128 PRO A N 1
ATOM 1029 C CA . PRO A 1 128 ? -2.803 4.154 -2.660 1.00 82.31 128 PRO A CA 1
ATOM 1030 C C . PRO A 1 128 ? -2.670 4.395 -1.150 1.00 82.31 128 PRO A C 1
ATOM 1032 O O . PRO A 1 128 ? -1.575 4.318 -0.595 1.00 82.31 128 PRO A O 1
ATOM 1035 N N . LYS A 1 129 ? -3.798 4.623 -0.465 1.00 80.62 129 LYS A N 1
ATOM 1036 C CA . LYS A 1 129 ? -3.831 4.831 0.989 1.00 80.62 129 LYS A CA 1
ATOM 1037 C C . LYS A 1 129 ? -3.466 3.546 1.733 1.00 80.62 129 LYS A C 1
ATOM 1039 O O . LYS A 1 129 ? -2.648 3.578 2.644 1.00 80.62 129 LYS A O 1
ATOM 1044 N N . LEU A 1 130 ? -4.025 2.407 1.319 1.00 84.50 130 LEU A N 1
ATOM 1045 C CA . LEU A 1 130 ? -3.724 1.106 1.933 1.00 84.50 130 LEU A CA 1
ATOM 1046 C C . LEU A 1 130 ? -2.279 0.675 1.685 1.00 84.50 130 LEU A C 1
ATOM 1048 O O . LEU A 1 130 ? -1.656 0.108 2.575 1.00 84.50 130 LEU A O 1
ATOM 1052 N N . GLN A 1 131 ? -1.731 0.979 0.508 1.00 88.62 131 GLN A N 1
ATOM 1053 C CA . GLN A 1 131 ? -0.324 0.734 0.192 1.00 88.62 131 GLN A CA 1
ATOM 1054 C C . GLN A 1 131 ? 0.603 1.562 1.089 1.00 88.62 131 GLN A C 1
ATOM 1056 O O . GLN A 1 131 ? 1.590 1.025 1.586 1.00 88.62 131 GLN A O 1
ATOM 1061 N N . LYS A 1 132 ? 0.277 2.841 1.340 1.00 86.00 132 LYS A N 1
ATOM 1062 C CA . LYS A 1 132 ? 1.010 3.681 2.305 1.00 86.00 132 LYS A CA 1
ATOM 1063 C C . LYS A 1 132 ? 0.981 3.047 3.700 1.00 86.00 132 LYS A C 1
ATOM 1065 O O . LYS A 1 132 ? 2.038 2.823 4.272 1.00 86.00 132 LYS A O 1
ATOM 1070 N N . ILE A 1 133 ? -0.201 2.652 4.184 1.00 84.81 133 ILE A N 1
ATOM 1071 C CA . ILE A 1 133 ? -0.363 1.996 5.496 1.00 84.81 133 ILE A CA 1
ATOM 1072 C C . ILE A 1 133 ? 0.452 0.702 5.584 1.00 84.81 133 ILE A C 1
ATOM 1074 O O . ILE A 1 133 ? 1.157 0.497 6.565 1.00 84.81 133 ILE A O 1
ATOM 1078 N N . TRP A 1 134 ? 0.390 -0.156 4.564 1.00 88.81 134 TRP A N 1
ATOM 1079 C CA . TRP A 1 134 ? 1.167 -1.397 4.513 1.00 88.81 134 TRP A CA 1
ATOM 1080 C C . TRP A 1 134 ? 2.663 -1.134 4.706 1.00 88.81 134 TRP A C 1
ATOM 1082 O O . TRP A 1 134 ? 3.320 -1.789 5.517 1.00 88.81 134 TRP A O 1
ATOM 1092 N N . TRP A 1 135 ? 3.195 -0.138 3.992 1.00 89.31 135 TRP A N 1
ATOM 1093 C CA . TRP A 1 135 ? 4.602 0.224 4.096 1.00 89.31 135 TRP A CA 1
ATOM 1094 C C . TRP A 1 135 ? 4.963 0.860 5.426 1.00 89.31 135 TRP A C 1
ATOM 1096 O O . TRP A 1 135 ? 5.951 0.447 6.027 1.00 89.31 135 TRP A O 1
ATOM 1106 N N . ASP A 1 136 ? 4.170 1.818 5.896 1.00 86.06 136 ASP A N 1
ATOM 1107 C CA . ASP A 1 136 ? 4.429 2.523 7.149 1.00 86.06 136 ASP A CA 1
ATOM 1108 C C . ASP A 1 136 ? 4.455 1.549 8.330 1.00 86.06 136 ASP A C 1
ATOM 1110 O O . ASP A 1 136 ? 5.368 1.605 9.152 1.00 86.06 136 ASP A O 1
ATOM 1114 N N . VAL A 1 137 ? 3.518 0.595 8.373 1.00 87.38 137 VAL A N 1
ATOM 1115 C CA . VAL A 1 137 ? 3.468 -0.422 9.430 1.00 87.38 137 VAL A CA 1
ATOM 1116 C C . VAL A 1 137 ? 4.707 -1.323 9.381 1.00 87.38 137 VAL A C 1
ATOM 1118 O O . VAL A 1 137 ? 5.384 -1.477 10.395 1.00 87.38 137 VAL A O 1
ATOM 1121 N N . HIS A 1 138 ? 5.064 -1.874 8.216 1.00 89.06 138 HIS A N 1
ATOM 1122 C CA . HIS A 1 138 ? 6.238 -2.750 8.108 1.00 89.06 138 HIS A CA 1
ATOM 1123 C C . HIS A 1 138 ? 7.570 -2.026 8.320 1.00 89.06 138 HIS A C 1
ATOM 1125 O O . HIS A 1 138 ? 8.518 -2.614 8.846 1.00 89.06 138 HIS A O 1
ATOM 1131 N N . PHE A 1 139 ? 7.680 -0.759 7.913 1.00 88.00 139 PHE A N 1
ATOM 1132 C CA . PHE A 1 139 ? 8.858 0.041 8.233 1.00 88.00 139 PHE A CA 1
ATOM 1133 C C . PHE A 1 139 ? 8.982 0.218 9.734 1.00 88.00 139 PHE A C 1
ATOM 1135 O O . PHE A 1 139 ? 10.057 -0.003 10.276 1.00 88.00 139 PHE A O 1
ATOM 1142 N N . LEU A 1 140 ? 7.881 0.521 10.407 1.00 85.12 140 LEU A N 1
ATOM 1143 C CA . LEU A 1 140 ? 7.875 0.734 11.841 1.00 85.12 140 LEU A CA 1
ATOM 1144 C C . LEU A 1 140 ? 8.231 -0.559 12.612 1.00 85.12 140 LEU A C 1
ATOM 1146 O O . LEU A 1 140 ? 9.050 -0.517 13.532 1.00 85.12 140 LEU A O 1
ATOM 1150 N N . GLU A 1 141 ? 7.730 -1.727 12.198 1.00 86.31 141 GLU A N 1
ATOM 1151 C CA . GLU A 1 141 ? 8.162 -3.027 12.749 1.00 86.31 141 GLU A CA 1
ATOM 1152 C C . GLU A 1 141 ? 9.670 -3.283 12.556 1.00 86.31 141 GLU A C 1
ATOM 1154 O O . GLU A 1 141 ? 10.370 -3.757 13.462 1.00 86.31 141 GLU A O 1
ATOM 1159 N N . ALA A 1 142 ? 10.201 -2.944 11.379 1.00 87.19 142 ALA A N 1
ATOM 1160 C CA . ALA A 1 142 ? 11.622 -3.087 11.084 1.00 87.19 142 ALA A CA 1
ATOM 1161 C C . ALA A 1 142 ? 12.487 -2.108 11.896 1.00 87.19 142 ALA A C 1
ATOM 1163 O O . ALA A 1 142 ? 13.548 -2.499 12.386 1.00 87.19 142 ALA A O 1
ATOM 1164 N N . GLU A 1 143 ? 12.032 -0.868 12.096 1.00 87.25 143 GLU A N 1
ATOM 1165 C CA . GLU A 1 143 ? 12.702 0.122 12.945 1.00 87.25 143 GLU A CA 1
ATOM 1166 C C . GLU A 1 143 ? 12.791 -0.364 14.387 1.00 87.25 143 GLU A C 1
ATOM 1168 O O . GLU A 1 143 ? 13.851 -0.257 14.999 1.00 87.25 143 GLU A O 1
ATOM 1173 N N . GLN A 1 144 ? 11.733 -0.975 14.926 1.00 82.25 144 GLN A N 1
ATOM 1174 C CA . GLN A 1 144 ? 11.787 -1.555 16.269 1.00 82.25 144 GLN A CA 1
ATOM 1175 C C . GLN A 1 144 ? 12.817 -2.674 16.381 1.00 82.25 144 GLN A C 1
ATOM 1177 O O . GLN A 1 144 ? 13.581 -2.705 17.345 1.00 82.25 144 GLN A O 1
ATOM 1182 N N . THR A 1 145 ? 12.887 -3.544 15.374 1.00 82.69 145 THR A N 1
ATOM 1183 C CA . THR A 1 145 ? 13.870 -4.637 15.336 1.00 82.69 145 THR A CA 1
ATOM 1184 C C . THR A 1 145 ? 15.310 -4.101 15.303 1.00 82.69 145 THR A C 1
ATOM 1186 O O . THR A 1 145 ? 16.219 -4.721 15.848 1.00 82.69 145 THR A O 1
ATOM 1189 N N . LEU A 1 146 ? 15.519 -2.924 14.704 1.00 80.25 146 LEU A N 1
ATOM 1190 C CA . LEU A 1 146 ? 16.807 -2.229 14.592 1.00 80.25 146 LEU A CA 1
ATOM 1191 C C . LEU A 1 146 ? 17.082 -1.227 15.731 1.00 80.25 146 LEU A C 1
ATOM 1193 O O . LEU A 1 146 ? 18.058 -0.479 15.664 1.00 80.25 146 LEU A O 1
ATOM 1197 N N . GLY A 1 147 ? 16.242 -1.182 16.770 1.00 79.06 147 GLY A N 1
ATOM 1198 C CA . GLY A 1 147 ? 16.441 -0.298 17.922 1.00 79.06 147 GLY A CA 1
ATOM 1199 C C . GLY A 1 147 ? 15.997 1.155 17.709 1.00 79.06 147 GLY A C 1
ATOM 1200 O O . GLY A 1 147 ? 16.600 2.061 18.275 1.00 79.06 147 GLY A O 1
ATOM 1201 N N . LYS A 1 148 ? 14.933 1.383 16.925 1.00 70.50 148 LYS A N 1
ATOM 1202 C CA . LYS A 1 148 ? 14.275 2.685 16.670 1.00 70.50 148 LYS A CA 1
ATOM 1203 C C . LYS A 1 148 ? 15.136 3.710 15.922 1.00 70.50 148 LYS A C 1
ATOM 1205 O O . LYS A 1 148 ? 14.905 4.913 16.023 1.00 70.50 148 LYS A O 1
ATOM 1210 N N . SER A 1 149 ? 16.124 3.241 15.166 1.00 77.31 149 SER A N 1
ATOM 1211 C CA . SER A 1 149 ? 16.833 4.079 14.199 1.00 77.31 149 SER A CA 1
ATOM 1212 C C . SER A 1 149 ? 16.030 4.171 12.894 1.00 77.31 149 SER A C 1
ATOM 1214 O O . SER A 1 149 ? 15.435 3.169 12.489 1.00 77.31 149 SER A O 1
ATOM 1216 N N . PRO A 1 150 ? 15.991 5.340 12.225 1.00 83.44 150 PRO A N 1
ATOM 1217 C CA . PRO A 1 150 ? 15.258 5.488 10.974 1.00 83.44 150 PRO A CA 1
ATOM 1218 C C . PRO A 1 150 ? 15.862 4.590 9.891 1.00 83.44 150 PRO A C 1
ATOM 1220 O O . PRO A 1 150 ? 17.085 4.534 9.725 1.00 83.44 150 PRO A O 1
ATOM 1223 N N . LEU A 1 151 ? 15.014 3.905 9.118 1.00 85.06 151 LEU A N 1
ATOM 1224 C CA . LEU A 1 151 ? 15.508 2.996 8.079 1.00 85.06 151 LEU A CA 1
ATOM 1225 C C . LEU A 1 151 ? 16.240 3.746 6.966 1.00 85.06 151 LEU A C 1
ATOM 1227 O O . LEU A 1 151 ? 15.694 4.643 6.313 1.00 85.06 151 LEU A O 1
ATOM 1231 N N . THR A 1 152 ? 17.440 3.268 6.653 1.00 87.06 152 THR A N 1
ATOM 1232 C CA . THR A 1 152 ? 18.164 3.655 5.439 1.00 87.06 152 THR A CA 1
ATOM 1233 C C . THR A 1 152 ? 17.391 3.239 4.176 1.00 87.06 152 THR A C 1
ATOM 1235 O O . THR A 1 152 ? 16.623 2.269 4.206 1.00 87.06 152 THR A O 1
ATOM 1238 N N . PRO A 1 153 ? 17.619 3.894 3.020 1.00 88.19 153 PRO A N 1
ATOM 1239 C CA . PRO A 1 153 ? 16.965 3.522 1.762 1.00 88.19 153 PRO A CA 1
ATOM 1240 C C . PRO A 1 153 ? 17.135 2.040 1.388 1.00 88.19 153 PRO A C 1
ATOM 1242 O O . PRO A 1 153 ? 16.195 1.401 0.917 1.00 88.19 153 PRO A O 1
ATOM 1245 N N . ILE A 1 154 ? 18.311 1.467 1.664 1.00 85.06 154 ILE A N 1
ATOM 1246 C CA . ILE A 1 154 ? 18.611 0.052 1.405 1.00 85.06 154 ILE A CA 1
ATOM 1247 C C . ILE A 1 154 ? 17.781 -0.858 2.316 1.00 85.06 154 ILE A C 1
ATOM 1249 O O . ILE A 1 154 ? 17.255 -1.874 1.864 1.00 85.06 154 ILE A O 1
ATOM 1253 N N . GLN A 1 155 ? 17.634 -0.506 3.593 1.00 84.94 155 GLN A N 1
ATOM 1254 C CA . GLN A 1 155 ? 16.793 -1.269 4.516 1.00 84.94 155 GLN A CA 1
ATOM 1255 C C . GLN A 1 155 ? 15.317 -1.187 4.116 1.00 84.94 155 GLN A C 1
ATOM 1257 O O . GLN A 1 155 ? 14.658 -2.222 4.069 1.00 84.94 155 GLN A O 1
ATOM 1262 N N . LYS A 1 156 ? 14.816 -0.005 3.725 1.00 87.25 156 LYS A N 1
ATOM 1263 C CA . LYS A 1 156 ? 13.449 0.144 3.193 1.00 87.25 156 LYS A CA 1
ATOM 1264 C C . LYS A 1 156 ? 13.225 -0.729 1.958 1.00 87.25 156 LYS A C 1
ATOM 1266 O O . LYS A 1 156 ? 12.173 -1.349 1.846 1.00 87.25 156 LYS A O 1
ATOM 1271 N N . TYR A 1 157 ? 14.205 -0.824 1.058 1.00 86.94 157 TYR A N 1
ATOM 1272 C CA . TYR A 1 157 ? 14.140 -1.734 -0.090 1.00 86.94 157 TYR A CA 1
ATOM 1273 C C . TYR A 1 157 ? 14.025 -3.202 0.346 1.00 86.94 157 TYR A C 1
ATOM 1275 O O . TYR A 1 157 ? 13.122 -3.896 -0.111 1.00 86.94 157 TYR A O 1
ATOM 1283 N N . LYS A 1 158 ? 14.873 -3.659 1.280 1.00 88.00 158 LYS A N 1
ATOM 1284 C CA . LYS A 1 158 ? 14.821 -5.037 1.802 1.00 88.00 158 LYS A CA 1
ATOM 1285 C C . LYS A 1 158 ? 13.481 -5.363 2.463 1.00 88.00 158 LYS A C 1
ATOM 1287 O O . LYS A 1 158 ? 12.975 -6.469 2.303 1.00 88.00 158 LYS A O 1
ATOM 1292 N N . VAL A 1 159 ? 12.894 -4.405 3.182 1.00 87.00 159 VAL A N 1
ATOM 1293 C CA . VAL A 1 159 ? 11.553 -4.563 3.765 1.00 87.00 159 VAL A CA 1
ATOM 1294 C C . VAL A 1 159 ? 10.508 -4.739 2.663 1.00 87.00 159 VAL A C 1
ATOM 1296 O O . VAL A 1 159 ? 9.704 -5.661 2.748 1.00 87.00 159 VAL A O 1
ATOM 1299 N N . ARG A 1 160 ? 10.556 -3.931 1.593 1.00 90.69 160 ARG A N 1
ATOM 1300 C CA . ARG A 1 160 ? 9.635 -4.070 0.449 1.00 90.69 160 ARG A CA 1
ATOM 1301 C C . ARG A 1 160 ? 9.786 -5.391 -0.295 1.00 90.69 160 ARG A C 1
ATOM 1303 O O . ARG A 1 160 ? 8.794 -5.940 -0.759 1.00 90.69 160 ARG A O 1
ATOM 1310 N N . GLU A 1 161 ? 11.013 -5.885 -0.414 1.00 87.50 161 GLU A N 1
ATOM 1311 C CA . GLU A 1 161 ? 11.310 -7.177 -1.033 1.00 87.50 161 GLU A CA 1
ATOM 1312 C C . GLU A 1 161 ? 10.767 -8.341 -0.195 1.00 87.50 161 GLU A C 1
ATOM 1314 O O . GLU A 1 161 ? 10.168 -9.267 -0.737 1.00 87.50 161 GLU A O 1
ATOM 1319 N N . LYS A 1 162 ? 10.926 -8.269 1.131 1.00 88.12 162 LYS A N 1
ATOM 1320 C CA . LYS A 1 162 ? 10.439 -9.292 2.061 1.00 88.12 162 LYS A CA 1
ATOM 1321 C C . LYS A 1 162 ? 8.913 -9.287 2.207 1.00 88.12 162 LYS A C 1
ATOM 1323 O O . LYS A 1 162 ? 8.323 -10.349 2.374 1.00 88.12 162 LYS A O 1
ATOM 1328 N N . HIS A 1 163 ? 8.290 -8.111 2.148 1.00 87.50 163 HIS A N 1
ATOM 1329 C CA . HIS A 1 163 ? 6.859 -7.909 2.383 1.00 87.50 163 HIS A CA 1
ATOM 1330 C C . HIS A 1 163 ? 6.188 -7.239 1.172 1.00 87.50 163 HIS A C 1
ATOM 1332 O O . HIS A 1 163 ? 5.790 -6.074 1.257 1.00 87.50 163 HIS A O 1
ATOM 1338 N N . PRO A 1 164 ? 6.081 -7.928 0.020 1.00 88.56 164 PRO A N 1
ATOM 1339 C CA . PRO A 1 164 ? 5.466 -7.354 -1.172 1.00 88.56 164 PRO A CA 1
ATOM 1340 C C . PRO A 1 164 ? 3.995 -7.003 -0.925 1.00 88.56 164 PRO A C 1
ATOM 1342 O O . PRO A 1 164 ? 3.317 -7.647 -0.127 1.00 88.56 164 PRO A O 1
ATOM 1345 N N . LEU A 1 165 ? 3.486 -6.004 -1.650 1.00 87.44 165 LEU A N 1
ATOM 1346 C CA . LEU A 1 165 ? 2.075 -5.628 -1.560 1.00 87.44 165 LEU A CA 1
ATOM 1347 C C . LEU A 1 165 ? 1.164 -6.805 -1.949 1.00 87.44 165 LEU A C 1
ATOM 1349 O O . LEU A 1 165 ? 1.410 -7.448 -2.979 1.00 87.44 165 LEU A O 1
ATOM 1353 N N . PRO A 1 166 ? 0.082 -7.052 -1.195 1.00 88.06 166 PRO A N 1
ATOM 1354 C CA . PRO A 1 166 ? -0.852 -8.110 -1.526 1.00 88.06 166 PRO A CA 1
ATOM 1355 C C . PRO A 1 166 ? -1.680 -7.770 -2.772 1.00 88.06 166 PRO A C 1
ATOM 1357 O O . PRO A 1 166 ? -2.003 -6.611 -3.046 1.00 88.06 166 PRO A O 1
ATOM 1360 N N . ALA A 1 167 ? -2.057 -8.804 -3.533 1.00 83.56 167 ALA A N 1
ATOM 1361 C CA . ALA A 1 167 ? -2.760 -8.676 -4.819 1.00 83.56 167 ALA A CA 1
ATOM 1362 C C . ALA A 1 167 ? -4.150 -8.010 -4.717 1.00 83.56 167 ALA A C 1
ATOM 1364 O O . ALA A 1 167 ? -4.738 -7.600 -5.714 1.00 83.56 167 ALA A O 1
ATOM 1365 N N . THR A 1 168 ? -4.687 -7.915 -3.506 1.00 85.31 168 THR A N 1
ATOM 1366 C CA . THR A 1 168 ? -5.956 -7.268 -3.155 1.00 85.31 168 THR A CA 1
ATOM 1367 C C . THR A 1 168 ? -5.908 -5.742 -3.185 1.00 85.31 168 THR A C 1
ATOM 1369 O O . THR A 1 168 ? -6.924 -5.114 -3.492 1.00 85.31 168 THR A O 1
ATOM 1372 N N . ILE A 1 169 ? -4.750 -5.152 -2.870 1.00 83.75 169 ILE A N 1
ATOM 1373 C CA . ILE A 1 169 ? -4.516 -3.696 -2.861 1.00 83.75 169 ILE A CA 1
ATOM 1374 C C . ILE A 1 169 ? -3.511 -3.260 -3.930 1.00 83.75 169 ILE A C 1
ATOM 1376 O O . ILE A 1 169 ? -3.235 -2.069 -4.068 1.00 83.75 169 ILE A O 1
ATOM 1380 N N . TRP A 1 170 ? -2.940 -4.215 -4.664 1.00 82.31 170 TRP A N 1
ATOM 1381 C CA . TRP A 1 170 ? -2.008 -3.984 -5.756 1.00 82.31 170 TRP A CA 1
ATOM 1382 C C . TRP A 1 170 ? -2.374 -4.846 -6.960 1.00 82.31 170 TRP A C 1
ATOM 1384 O O . TRP A 1 170 ? -2.195 -6.063 -6.969 1.00 82.31 170 TRP A O 1
ATOM 1394 N N . GLU A 1 171 ? -2.836 -4.195 -8.020 1.00 67.88 171 GLU A N 1
ATOM 1395 C CA . GLU A 1 171 ? -2.857 -4.808 -9.339 1.00 67.88 171 GLU A CA 1
ATOM 1396 C C . GLU A 1 171 ? -1.474 -4.617 -9.970 1.00 67.88 171 GLU A C 1
ATOM 1398 O O . GLU A 1 171 ? -0.937 -3.508 -9.967 1.00 67.88 171 GLU A O 1
ATOM 1403 N N . LYS A 1 172 ? -0.893 -5.678 -10.546 1.00 61.91 172 LYS A N 1
ATOM 1404 C CA . LYS A 1 172 ? 0.340 -5.598 -11.349 1.00 61.91 172 LYS A CA 1
ATOM 1405 C C . LYS A 1 172 ? 0.065 -4.894 -12.690 1.00 61.91 172 LYS A C 1
ATOM 1407 O O . LYS A 1 172 ? 0.274 -5.460 -13.759 1.00 61.91 172 LYS A O 1
ATOM 1412 N N . ASN A 1 173 ? -0.423 -3.661 -12.637 1.00 58.22 173 ASN A N 1
ATOM 1413 C CA . ASN A 1 173 ? -0.646 -2.812 -13.793 1.00 58.22 173 ASN A CA 1
ATOM 1414 C C . ASN A 1 173 ? 0.726 -2.286 -14.217 1.00 58.22 173 ASN A C 1
ATOM 1416 O O . ASN A 1 173 ? 1.273 -1.376 -13.602 1.00 58.22 173 ASN A O 1
ATOM 1420 N N . GLY A 1 174 ? 1.321 -2.932 -15.219 1.00 57.88 174 GLY A N 1
ATOM 1421 C CA . GLY A 1 174 ? 2.623 -2.553 -15.767 1.00 57.88 174 GLY A CA 1
ATOM 1422 C C . GLY A 1 174 ? 3.715 -3.620 -15.715 1.00 57.88 174 GLY A C 1
ATOM 1423 O O . GLY A 1 174 ? 4.879 -3.320 -15.970 1.00 57.88 174 GLY A O 1
ATOM 1424 N N . VAL A 1 175 ? 3.373 -4.878 -15.438 1.00 65.44 175 VAL A N 1
ATOM 1425 C CA . VAL A 1 175 ? 4.238 -5.975 -15.887 1.00 65.44 175 VAL A CA 1
ATOM 1426 C C . VAL A 1 175 ? 3.918 -6.206 -17.354 1.00 65.44 175 VAL A C 1
ATOM 1428 O O . VAL A 1 175 ? 2.811 -6.637 -17.673 1.00 65.44 175 VAL A O 1
ATOM 1431 N N . PHE A 1 176 ? 4.862 -5.871 -18.231 1.00 71.44 176 PHE A N 1
ATOM 1432 C CA . PHE A 1 176 ? 4.678 -6.089 -19.659 1.00 71.44 176 PHE A CA 1
ATOM 1433 C C . PHE A 1 176 ? 4.414 -7.571 -19.919 1.00 71.44 176 PHE A C 1
ATOM 1435 O O . PHE A 1 176 ? 5.114 -8.447 -19.397 1.00 71.44 176 PHE A O 1
ATOM 1442 N N . LYS A 1 177 ? 3.418 -7.843 -20.750 1.00 82.19 177 LYS A N 1
ATOM 1443 C CA . LYS A 1 177 ? 3.163 -9.180 -21.275 1.00 82.19 177 LYS A CA 1
ATOM 1444 C C . LYS A 1 177 ? 4.246 -9.547 -22.281 1.00 82.19 177 LYS A C 1
ATOM 1446 O O . LYS A 1 177 ? 4.910 -8.682 -22.848 1.00 82.19 177 LYS A O 1
ATOM 1451 N N . GLU A 1 178 ? 4.387 -10.836 -22.551 1.00 82.12 178 GLU A N 1
ATOM 1452 C CA . GLU A 1 178 ? 5.407 -11.344 -23.473 1.00 82.12 178 GLU A CA 1
ATOM 1453 C C . GLU A 1 178 ? 5.314 -10.702 -24.869 1.00 82.12 178 GLU A C 1
ATOM 1455 O O . GLU A 1 178 ? 6.314 -10.226 -25.400 1.00 82.12 178 GLU A O 1
ATOM 1460 N N . ASN A 1 179 ? 4.100 -10.539 -25.401 1.00 82.38 179 ASN A N 1
ATOM 1461 C CA . ASN A 1 179 ? 3.871 -9.876 -26.691 1.00 82.38 179 ASN A CA 1
ATOM 1462 C C . ASN A 1 179 ? 4.256 -8.383 -26.681 1.00 82.38 179 ASN A C 1
ATOM 1464 O O . ASN A 1 179 ? 4.789 -7.868 -27.662 1.00 82.38 179 ASN A O 1
ATOM 1468 N N . GLU A 1 180 ? 4.008 -7.686 -25.569 1.00 85.56 180 GLU A N 1
ATOM 1469 C CA . GLU A 1 180 ? 4.362 -6.271 -25.397 1.00 85.56 180 GLU A CA 1
ATOM 1470 C C . GLU A 1 180 ? 5.887 -6.109 -25.285 1.00 85.56 180 GLU A C 1
ATOM 1472 O O . GLU A 1 180 ? 6.460 -5.192 -25.872 1.00 85.56 180 GLU A O 1
ATOM 1477 N N . MET A 1 181 ? 6.555 -7.038 -24.588 1.00 85.06 181 MET A N 1
ATOM 1478 C CA . MET A 1 181 ? 8.013 -7.076 -24.461 1.00 85.06 181 MET A CA 1
ATOM 1479 C C . MET A 1 181 ? 8.703 -7.269 -25.810 1.00 85.06 181 MET A C 1
ATOM 1481 O O . MET A 1 181 ? 9.686 -6.582 -26.082 1.00 85.06 181 MET A O 1
ATOM 1485 N N . ILE A 1 182 ? 8.191 -8.166 -26.659 1.00 87.44 182 ILE A N 1
ATOM 1486 C CA . ILE A 1 182 ? 8.738 -8.395 -28.005 1.00 87.44 182 ILE A CA 1
ATOM 1487 C C . ILE A 1 182 ? 8.678 -7.101 -28.822 1.00 87.44 182 ILE A C 1
ATOM 1489 O O . ILE A 1 182 ? 9.703 -6.664 -29.345 1.00 87.44 182 ILE A O 1
ATOM 1493 N N . LEU A 1 183 ? 7.509 -6.453 -28.864 1.00 88.62 183 LEU A N 1
ATOM 1494 C CA . LEU A 1 183 ? 7.306 -5.221 -29.627 1.00 88.62 183 LEU A CA 1
ATOM 1495 C C . LEU A 1 183 ? 8.225 -4.091 -29.144 1.00 88.62 183 LEU A C 1
ATOM 1497 O O . LEU A 1 183 ? 8.910 -3.449 -29.935 1.00 88.62 183 LEU A O 1
ATOM 1501 N N . ILE A 1 184 ? 8.269 -3.850 -27.834 1.00 88.50 184 ILE A N 1
ATOM 1502 C CA . ILE A 1 184 ? 9.073 -2.767 -27.258 1.00 88.50 184 ILE A CA 1
ATOM 1503 C C . ILE A 1 184 ? 10.572 -3.028 -27.455 1.00 88.50 184 ILE A C 1
ATOM 1505 O O . ILE A 1 184 ? 11.326 -2.096 -27.741 1.00 88.50 184 ILE A O 1
ATOM 1509 N N . ASN A 1 185 ? 11.010 -4.285 -27.365 1.00 89.12 185 ASN A N 1
ATOM 1510 C CA . ASN A 1 185 ? 12.396 -4.664 -27.624 1.00 89.12 185 ASN A CA 1
ATOM 1511 C C . ASN A 1 185 ? 12.785 -4.508 -29.103 1.00 89.12 185 ASN A C 1
ATOM 1513 O O . ASN A 1 185 ? 13.899 -4.073 -29.406 1.00 89.12 185 ASN A O 1
ATOM 1517 N N . GLU A 1 186 ? 11.870 -4.800 -30.029 1.00 89.06 186 GLU A N 1
ATOM 1518 C CA . GLU A 1 186 ? 12.073 -4.537 -31.454 1.00 89.06 186 GLU A CA 1
ATOM 1519 C C . GLU A 1 186 ? 12.260 -3.035 -31.715 1.00 89.06 186 GLU A C 1
ATOM 1521 O O . GLU A 1 186 ? 13.213 -2.632 -32.385 1.00 89.06 186 GLU A O 1
ATOM 1526 N N . TYR A 1 187 ? 11.414 -2.193 -31.113 1.00 87.69 187 TYR A N 1
ATOM 1527 C CA . TYR A 1 187 ? 11.560 -0.737 -31.178 1.00 87.69 187 TYR A CA 1
ATOM 1528 C C . TYR A 1 187 ? 12.889 -0.259 -30.587 1.00 87.69 187 TYR A C 1
ATOM 1530 O O . TYR A 1 187 ? 13.571 0.563 -31.197 1.00 87.69 187 TYR A O 1
ATOM 1538 N N . PHE A 1 188 ? 13.296 -0.801 -29.439 1.00 88.44 188 PHE A N 1
ATOM 1539 C CA . PHE A 1 188 ? 14.558 -0.437 -28.794 1.00 88.44 188 PHE A CA 1
ATOM 1540 C C . PHE A 1 188 ? 15.785 -0.796 -29.639 1.00 88.44 188 PHE A C 1
ATOM 1542 O O . PHE A 1 188 ? 16.774 -0.064 -29.647 1.00 88.44 188 PHE A O 1
ATOM 1549 N N . THR A 1 189 ? 15.716 -1.903 -30.381 1.00 86.69 189 THR A N 1
ATOM 1550 C CA . THR A 1 189 ? 16.785 -2.315 -31.303 1.00 86.69 189 THR A CA 1
ATOM 1551 C C . THR A 1 189 ? 16.979 -1.294 -32.429 1.00 86.69 189 THR A C 1
ATOM 1553 O O . THR A 1 189 ? 18.097 -1.116 -32.904 1.00 86.69 189 THR A O 1
ATOM 1556 N N . ARG A 1 190 ? 15.910 -0.592 -32.831 1.00 87.81 190 ARG A N 1
ATOM 1557 C CA . ARG A 1 190 ? 15.954 0.467 -33.852 1.00 87.81 190 ARG A CA 1
ATOM 1558 C C . ARG A 1 190 ? 16.404 1.807 -33.272 1.00 87.81 190 ARG A C 1
ATOM 1560 O O . ARG A 1 190 ? 17.212 2.494 -33.886 1.00 87.81 190 ARG A O 1
ATOM 1567 N N . THR A 1 191 ? 15.886 2.182 -32.103 1.00 85.06 191 THR A N 1
ATOM 1568 C CA . THR A 1 191 ? 16.175 3.466 -31.448 1.00 85.06 191 THR A CA 1
ATOM 1569 C C . THR A 1 191 ? 16.266 3.298 -29.933 1.00 85.06 191 THR A C 1
ATOM 1571 O O . THR A 1 191 ? 15.281 2.945 -29.286 1.00 85.06 191 THR A O 1
ATOM 1574 N N . GLN A 1 192 ? 17.423 3.612 -29.343 1.00 83.88 192 GLN A N 1
ATOM 1575 C CA . GLN A 1 192 ? 17.633 3.518 -27.887 1.00 83.88 192 GLN A CA 1
ATOM 1576 C C . GLN A 1 192 ? 16.932 4.630 -27.088 1.00 83.88 192 GLN A C 1
ATOM 1578 O O . GLN A 1 192 ? 16.705 4.486 -25.884 1.00 83.88 192 GLN A O 1
ATOM 1583 N N . TYR A 1 193 ? 16.591 5.727 -27.766 1.00 87.12 193 TYR A N 1
ATOM 1584 C CA . TYR A 1 193 ? 15.874 6.885 -27.245 1.00 87.12 193 TYR A CA 1
ATOM 1585 C C . TYR A 1 193 ? 14.604 7.051 -28.068 1.00 87.12 193 TYR A C 1
ATOM 1587 O O . TYR A 1 193 ? 14.646 6.987 -29.295 1.00 87.12 193 TYR A O 1
ATOM 1595 N N . ILE A 1 194 ? 13.471 7.211 -27.391 1.00 85.75 194 ILE A N 1
ATOM 1596 C CA . ILE A 1 194 ? 12.157 7.219 -28.027 1.00 85.75 194 ILE A CA 1
ATOM 1597 C C . ILE A 1 194 ? 11.558 8.623 -27.989 1.00 85.75 194 ILE A C 1
ATOM 1599 O O . ILE A 1 194 ? 11.410 9.209 -26.915 1.00 85.75 194 ILE A O 1
ATOM 1603 N N . ALA A 1 195 ? 11.160 9.140 -29.153 1.00 86.19 195 ALA A N 1
ATOM 1604 C CA . ALA A 1 195 ? 10.482 10.430 -29.244 1.00 86.19 195 ALA A CA 1
ATOM 1605 C C . ALA A 1 195 ? 9.085 10.380 -28.594 1.00 86.19 195 ALA A C 1
ATOM 1607 O O . ALA A 1 195 ? 8.454 9.322 -28.517 1.00 86.19 195 ALA A O 1
ATOM 1608 N N . VAL A 1 196 ? 8.550 11.531 -28.171 1.00 87.56 196 VAL A N 1
ATOM 1609 C CA . VAL A 1 196 ? 7.229 11.617 -27.509 1.00 87.56 196 VAL A CA 1
ATOM 1610 C C . VAL A 1 196 ? 6.107 11.019 -28.370 1.00 87.56 196 VAL A C 1
ATOM 1612 O O . VAL A 1 196 ? 5.274 10.269 -27.862 1.00 87.56 196 VAL A O 1
ATOM 1615 N N . SER A 1 197 ? 6.117 11.277 -29.679 1.00 85.25 197 SER A N 1
ATOM 1616 C CA . SER A 1 197 ? 5.140 10.735 -30.637 1.00 85.25 197 SER A CA 1
ATOM 1617 C C . SER A 1 197 ? 5.208 9.210 -30.761 1.00 85.25 197 SER A C 1
ATOM 1619 O O . SER A 1 197 ? 4.183 8.532 -30.782 1.00 85.25 197 SER A O 1
ATOM 1621 N N . GLN A 1 198 ? 6.415 8.650 -30.781 1.00 85.31 198 GLN A N 1
ATOM 1622 C CA . GLN A 1 198 ? 6.638 7.206 -30.834 1.00 85.31 198 GLN A CA 1
ATOM 1623 C C . GLN A 1 198 ? 6.239 6.534 -29.516 1.00 85.31 198 GLN A C 1
ATOM 1625 O O . GLN A 1 198 ? 5.659 5.450 -29.523 1.00 85.31 198 GLN A O 1
ATOM 1630 N N . LYS A 1 199 ? 6.494 7.200 -28.384 1.00 88.25 199 LYS A N 1
ATOM 1631 C CA . LYS A 1 199 ? 6.074 6.763 -27.047 1.00 88.25 199 LYS A CA 1
ATOM 1632 C C . LYS A 1 199 ? 4.548 6.726 -26.929 1.00 88.25 199 LYS A C 1
ATOM 1634 O O . LYS A 1 199 ? 4.015 5.761 -26.388 1.00 88.25 199 LYS A O 1
ATOM 1639 N N . LEU A 1 200 ? 3.855 7.730 -27.474 1.00 89.31 200 LEU A N 1
ATOM 1640 C CA . LEU A 1 200 ? 2.391 7.758 -27.591 1.00 89.31 200 LEU A CA 1
ATOM 1641 C C . LEU A 1 200 ? 1.866 6.608 -28.458 1.00 89.31 200 LEU A C 1
ATOM 1643 O O . LEU A 1 200 ? 0.940 5.913 -28.050 1.00 89.31 200 LEU A O 1
ATOM 1647 N N . LEU A 1 201 ? 2.471 6.377 -29.626 1.00 90.12 201 LEU A N 1
ATOM 1648 C CA . LEU A 1 201 ? 2.067 5.294 -30.524 1.00 90.12 201 LEU A CA 1
ATOM 1649 C C . LEU A 1 201 ? 2.235 3.920 -29.862 1.00 90.12 201 LEU A C 1
ATOM 1651 O O . LEU A 1 201 ? 1.325 3.098 -29.907 1.00 90.12 201 LEU A O 1
ATOM 1655 N N . LEU A 1 202 ? 3.369 3.684 -29.199 1.00 88.25 202 LEU A N 1
ATOM 1656 C CA . LEU A 1 202 ? 3.612 2.445 -28.461 1.00 88.25 202 LEU A CA 1
ATOM 1657 C C . LEU A 1 202 ? 2.626 2.266 -27.307 1.00 88.25 202 LEU A C 1
ATOM 1659 O O . LEU A 1 202 ? 2.117 1.162 -27.127 1.00 88.25 202 LEU A O 1
ATOM 1663 N N . ALA A 1 203 ? 2.308 3.330 -26.565 1.00 89.62 203 ALA A N 1
ATOM 1664 C CA . ALA A 1 203 ? 1.288 3.300 -25.517 1.00 89.62 203 ALA A CA 1
ATOM 1665 C C . ALA A 1 203 ? -0.087 2.913 -26.078 1.00 89.62 203 ALA A C 1
ATOM 1667 O O . ALA A 1 203 ? -0.763 2.054 -25.518 1.00 89.62 203 ALA A O 1
ATOM 1668 N N . LEU A 1 204 ? -0.464 3.484 -27.226 1.00 88.06 204 LEU A N 1
ATOM 1669 C CA . LEU A 1 204 ? -1.727 3.182 -27.894 1.00 88.06 204 LEU A CA 1
ATOM 1670 C C . LEU A 1 204 ? -1.800 1.720 -28.359 1.00 88.06 204 LEU A C 1
ATOM 1672 O O . LEU A 1 204 ? -2.808 1.058 -28.136 1.00 88.06 204 LEU A O 1
ATOM 1676 N N . VAL A 1 205 ? -0.735 1.214 -28.985 1.00 88.38 205 VAL A N 1
ATOM 1677 C CA . VAL A 1 205 ? -0.691 -0.150 -29.542 1.00 88.38 205 VAL A CA 1
ATOM 1678 C C . VAL A 1 205 ? -0.619 -1.212 -28.443 1.00 88.38 205 VAL A C 1
ATOM 1680 O O . VAL A 1 205 ? -1.251 -2.258 -28.553 1.00 88.38 205 VAL A O 1
ATOM 1683 N N . THR A 1 206 ? 0.146 -0.958 -27.380 1.00 85.31 206 THR A N 1
ATOM 1684 C CA . THR A 1 206 ? 0.338 -1.919 -26.278 1.00 85.31 206 THR A CA 1
ATOM 1685 C C . THR A 1 206 ? -0.729 -1.814 -25.190 1.00 85.31 206 THR A C 1
ATOM 1687 O O . THR A 1 206 ? -0.866 -2.727 -24.381 1.00 85.31 206 THR A O 1
ATOM 1690 N N . GLY A 1 207 ? -1.473 -0.706 -25.135 1.00 84.69 207 GLY A N 1
ATOM 1691 C CA . GLY A 1 207 ? -2.377 -0.395 -24.026 1.00 84.69 207 GLY A CA 1
ATOM 1692 C C . GLY A 1 207 ? -1.654 -0.060 -22.714 1.00 84.69 207 GLY A C 1
ATOM 1693 O O . GLY A 1 207 ? -2.285 -0.029 -21.657 1.00 84.69 207 GLY A O 1
ATOM 1694 N N . LEU A 1 208 ? -0.338 0.170 -22.754 1.00 84.88 208 LEU A N 1
ATOM 1695 C CA . LEU A 1 208 ? 0.474 0.512 -21.588 1.00 84.88 208 LEU A CA 1
ATOM 1696 C C . LEU A 1 208 ? 0.557 2.025 -21.389 1.00 84.88 208 LEU A C 1
ATOM 1698 O O . LEU A 1 208 ? 0.463 2.809 -22.330 1.00 84.88 208 LEU A O 1
ATOM 1702 N N . SER A 1 209 ? 0.812 2.449 -20.151 1.00 84.25 209 SER A N 1
ATOM 1703 C CA . SER A 1 209 ? 1.089 3.860 -19.874 1.00 84.25 209 SER A CA 1
ATOM 1704 C C . SER A 1 209 ? 2.396 4.306 -20.537 1.00 84.25 209 SER A C 1
ATOM 1706 O O . SER A 1 209 ? 3.414 3.611 -20.461 1.00 84.25 209 SER A O 1
ATOM 1708 N N . MET A 1 210 ? 2.414 5.523 -21.090 1.00 86.19 210 MET A N 1
ATOM 1709 C CA . MET A 1 210 ? 3.632 6.158 -21.612 1.00 86.19 210 MET A CA 1
ATOM 1710 C C . MET A 1 210 ? 4.764 6.201 -20.580 1.00 86.19 210 MET A C 1
ATOM 1712 O O . MET A 1 210 ? 5.934 6.062 -20.938 1.00 86.19 210 MET A O 1
ATOM 1716 N N . THR A 1 211 ? 4.426 6.379 -19.300 1.00 84.94 211 THR A N 1
ATOM 1717 C CA . THR A 1 211 ? 5.399 6.405 -18.198 1.00 84.94 211 THR A CA 1
ATOM 1718 C C . THR A 1 211 ? 6.065 5.050 -17.997 1.00 84.94 211 THR A C 1
ATOM 1720 O O . THR A 1 211 ? 7.268 4.984 -17.749 1.00 84.94 211 THR A O 1
ATOM 1723 N N . LEU A 1 212 ? 5.311 3.961 -18.162 1.00 86.12 212 LEU A N 1
ATOM 1724 C CA . LEU A 1 212 ? 5.831 2.606 -18.045 1.00 86.12 212 LEU A CA 1
ATOM 1725 C C . LEU A 1 212 ? 6.798 2.297 -19.191 1.00 86.12 212 LEU A C 1
ATOM 1727 O O . LEU A 1 212 ? 7.891 1.787 -18.955 1.00 86.12 212 LEU A O 1
ATOM 1731 N N . ILE A 1 213 ? 6.425 2.674 -20.416 1.00 87.56 213 ILE A N 1
ATOM 1732 C CA . ILE A 1 213 ? 7.285 2.537 -21.596 1.00 87.56 213 ILE A CA 1
ATOM 1733 C C . ILE A 1 213 ? 8.566 3.360 -21.404 1.00 87.56 213 ILE A C 1
ATOM 1735 O O . ILE A 1 213 ? 9.663 2.832 -21.564 1.00 87.56 213 ILE A O 1
ATOM 1739 N N . ALA A 1 214 ? 8.460 4.620 -20.972 1.00 88.06 214 ALA A N 1
ATOM 1740 C CA . ALA A 1 214 ? 9.627 5.459 -20.690 1.00 88.06 214 ALA A CA 1
ATOM 1741 C C . ALA A 1 214 ? 10.549 4.843 -19.622 1.00 88.06 214 ALA A C 1
ATOM 1743 O O . ALA A 1 214 ? 11.767 4.776 -19.810 1.00 88.06 214 ALA A O 1
ATOM 1744 N N . SER A 1 215 ? 9.968 4.342 -18.528 1.00 87.06 215 SER 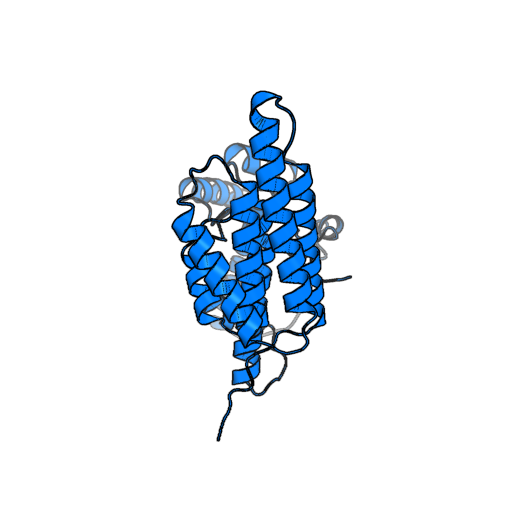A N 1
ATOM 1745 C CA . SER A 1 215 ? 10.704 3.670 -17.454 1.00 87.06 215 SER A CA 1
ATOM 1746 C C . SER A 1 215 ? 11.432 2.423 -17.958 1.00 87.06 215 SER A C 1
ATOM 1748 O O . SER A 1 215 ? 12.596 2.211 -17.622 1.00 87.06 215 SER A O 1
ATOM 1750 N N . TRP A 1 216 ? 10.802 1.630 -18.825 1.00 88.31 216 TRP A N 1
ATOM 1751 C CA . TRP A 1 216 ? 11.424 0.448 -19.418 1.00 88.31 216 TRP A CA 1
ATOM 1752 C C . TRP A 1 216 ? 12.638 0.800 -20.281 1.00 88.31 216 TRP A C 1
ATOM 1754 O O . TRP A 1 216 ? 13.703 0.213 -20.088 1.00 88.31 216 TRP A O 1
ATOM 1764 N N . PHE A 1 217 ? 12.529 1.814 -21.151 1.00 90.31 217 PHE A N 1
ATOM 1765 C CA . PHE A 1 217 ? 13.658 2.295 -21.962 1.00 90.31 217 PHE A CA 1
ATOM 1766 C C . PHE A 1 217 ? 14.809 2.802 -21.080 1.00 90.31 217 PHE A C 1
ATOM 1768 O O . PHE A 1 217 ? 15.973 2.476 -21.324 1.00 90.31 217 PHE A O 1
ATOM 1775 N N . LYS A 1 218 ? 14.501 3.558 -20.016 1.00 87.44 218 LYS A N 1
ATOM 1776 C CA . LYS A 1 218 ? 15.492 4.030 -19.032 1.00 87.44 218 LYS A CA 1
ATOM 1777 C C . LYS A 1 218 ? 16.192 2.854 -18.342 1.00 87.44 218 LYS A C 1
ATOM 1779 O O . LYS A 1 218 ? 17.421 2.785 -18.334 1.00 87.44 218 LYS A O 1
ATOM 1784 N N . ASN A 1 219 ? 15.427 1.889 -17.834 1.00 86.94 219 ASN A N 1
ATOM 1785 C CA . ASN A 1 219 ? 15.954 0.710 -17.143 1.00 86.94 219 ASN A CA 1
ATOM 1786 C C . ASN A 1 219 ? 16.826 -0.159 -18.057 1.00 86.94 219 ASN A C 1
ATOM 1788 O O . ASN A 1 219 ? 17.864 -0.665 -17.620 1.00 86.94 219 ASN A O 1
ATOM 1792 N N . LEU A 1 220 ? 16.450 -0.311 -19.329 1.00 88.12 220 LEU A N 1
ATOM 1793 C CA . LEU A 1 220 ? 17.223 -1.099 -20.281 1.00 88.12 220 LEU A CA 1
ATOM 1794 C C . LEU A 1 220 ? 18.558 -0.428 -20.632 1.00 88.12 220 LEU A C 1
ATOM 1796 O O . LEU A 1 220 ? 19.592 -1.101 -20.600 1.00 88.12 220 LEU A O 1
ATOM 1800 N N . ARG A 1 221 ? 18.573 0.894 -20.865 1.00 91.25 221 ARG A N 1
ATOM 1801 C CA . ARG A 1 221 ? 19.816 1.665 -21.064 1.00 91.25 221 ARG A CA 1
ATOM 1802 C C . ARG A 1 221 ? 20.748 1.548 -19.858 1.00 91.25 221 ARG A C 1
ATOM 1804 O O . ARG A 1 221 ? 21.937 1.275 -20.019 1.00 91.25 221 ARG A O 1
ATOM 1811 N N . LEU A 1 222 ? 20.215 1.669 -18.640 1.00 87.06 222 LEU A N 1
ATOM 1812 C CA . LEU A 1 222 ? 20.994 1.485 -17.408 1.00 87.06 222 LEU A CA 1
ATOM 1813 C C . LEU A 1 222 ? 21.575 0.069 -17.300 1.00 87.06 222 LEU A C 1
ATOM 1815 O O . LEU A 1 222 ? 22.739 -0.096 -16.925 1.00 87.06 222 LEU A O 1
ATOM 1819 N N . LYS A 1 223 ? 20.806 -0.960 -17.677 1.00 86.19 223 LYS A N 1
ATOM 1820 C CA . LYS A 1 223 ? 21.278 -2.351 -17.711 1.00 86.19 223 LYS A CA 1
ATOM 1821 C C . LYS A 1 223 ? 22.416 -2.538 -18.720 1.00 86.19 223 LYS A C 1
ATOM 1823 O O . LYS A 1 223 ? 23.399 -3.201 -18.389 1.00 86.19 223 LYS A O 1
ATOM 1828 N N . GLN A 1 224 ? 22.326 -1.924 -19.903 1.00 87.62 224 GLN A N 1
ATOM 1829 C CA . GLN A 1 224 ? 23.400 -1.942 -20.903 1.00 87.62 224 GLN A CA 1
ATOM 1830 C C . GLN A 1 224 ? 24.665 -1.238 -20.399 1.00 87.62 224 GLN A C 1
ATOM 1832 O O . GLN A 1 224 ? 25.739 -1.842 -20.433 1.00 87.62 224 GLN A O 1
ATOM 1837 N N . LYS A 1 225 ? 24.540 -0.025 -19.838 1.00 88.62 225 LYS A N 1
ATOM 1838 C CA . LYS A 1 225 ? 25.661 0.715 -19.231 1.00 88.62 225 LYS A CA 1
ATOM 1839 C C . LYS A 1 225 ? 26.331 -0.100 -18.116 1.00 88.62 225 LYS A C 1
ATOM 1841 O O . LYS A 1 225 ? 27.553 -0.227 -18.083 1.00 88.62 225 LYS A O 1
ATOM 1846 N N . LYS A 1 226 ? 25.547 -0.731 -17.232 1.00 87.31 226 LYS A N 1
ATOM 1847 C CA . LYS A 1 226 ? 26.072 -1.603 -16.166 1.00 87.31 226 LYS A CA 1
ATOM 1848 C C . LYS A 1 226 ? 26.810 -2.818 -16.734 1.00 87.31 226 LYS A C 1
ATOM 1850 O O . LYS A 1 226 ? 27.896 -3.134 -16.258 1.00 87.31 226 LYS A O 1
ATOM 1855 N N . ALA A 1 227 ? 26.259 -3.478 -17.753 1.00 86.19 227 ALA A N 1
ATOM 1856 C CA . ALA A 1 227 ? 26.903 -4.622 -18.397 1.00 86.19 227 ALA A CA 1
ATOM 1857 C C . ALA A 1 227 ? 28.238 -4.238 -19.060 1.00 86.19 227 ALA A C 1
ATOM 1859 O O . ALA A 1 227 ? 29.213 -4.975 -18.934 1.00 86.19 227 ALA A O 1
ATOM 1860 N N . GLN A 1 228 ? 28.306 -3.074 -19.712 1.00 84.69 228 GLN A N 1
ATOM 1861 C CA . GLN A 1 228 ? 29.549 -2.534 -20.271 1.00 84.69 228 GLN A CA 1
ATOM 1862 C C . GLN A 1 228 ? 30.582 -2.258 -19.173 1.00 84.69 228 GLN A C 1
ATOM 1864 O O . GLN A 1 228 ? 31.716 -2.718 -19.274 1.00 84.69 228 GLN A O 1
ATOM 1869 N N . ARG A 1 229 ? 30.176 -1.598 -18.081 1.00 82.69 229 ARG A N 1
ATOM 1870 C CA . ARG A 1 229 ? 31.054 -1.300 -16.939 1.00 82.69 229 ARG A CA 1
ATOM 1871 C C . ARG A 1 229 ? 31.621 -2.571 -16.302 1.00 82.69 229 ARG A C 1
ATOM 1873 O O . ARG A 1 229 ? 32.813 -2.632 -16.032 1.00 82.69 229 ARG A O 1
ATOM 1880 N N . MET A 1 230 ? 30.795 -3.606 -16.130 1.00 81.50 230 MET A N 1
ATOM 1881 C CA . MET A 1 230 ? 31.233 -4.914 -15.618 1.00 81.50 230 MET A CA 1
ATOM 1882 C C . MET A 1 230 ? 32.217 -5.613 -16.569 1.00 81.50 230 MET A C 1
ATOM 1884 O O . MET A 1 230 ? 33.204 -6.184 -16.109 1.00 81.50 230 MET A O 1
ATOM 1888 N N . LYS A 1 231 ? 31.993 -5.534 -17.890 1.00 82.12 231 LYS A N 1
ATOM 1889 C CA . LYS A 1 231 ? 32.928 -6.067 -18.897 1.00 82.12 231 LYS A CA 1
ATOM 1890 C C . LYS A 1 231 ? 34.278 -5.349 -18.848 1.00 82.12 231 LYS A C 1
ATOM 1892 O O . LYS A 1 231 ? 35.302 -6.027 -18.841 1.00 82.12 231 LYS A O 1
ATOM 1897 N N . MET A 1 232 ? 34.288 -4.020 -18.740 1.00 76.06 232 MET A N 1
ATOM 1898 C CA . MET A 1 232 ? 35.525 -3.243 -18.584 1.00 76.06 232 MET A CA 1
ATOM 1899 C C . MET A 1 232 ? 36.252 -3.580 -17.275 1.00 76.06 232 MET A C 1
ATOM 1901 O O . MET A 1 232 ? 37.462 -3.780 -17.284 1.00 76.06 232 MET A O 1
ATOM 1905 N N . LEU A 1 233 ? 35.514 -3.760 -16.173 1.00 73.44 233 LEU A N 1
ATOM 1906 C CA . LEU A 1 233 ? 36.084 -4.165 -14.883 1.00 73.44 233 LEU A CA 1
ATOM 1907 C C . LEU A 1 233 ? 36.780 -5.537 -14.948 1.00 73.44 233 LEU A C 1
ATOM 1909 O O . LEU A 1 233 ? 37.786 -5.745 -14.277 1.00 73.44 233 LEU A O 1
ATOM 1913 N N . SER A 1 234 ? 36.271 -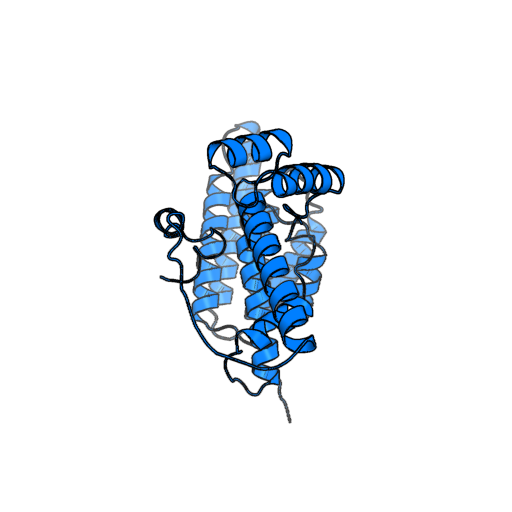6.454 -15.779 1.00 72.25 234 SER A N 1
ATOM 1914 C CA . SER A 1 234 ? 36.875 -7.778 -15.999 1.00 72.25 234 SER A CA 1
ATOM 1915 C C . SER A 1 234 ? 38.083 -7.798 -16.955 1.00 72.25 234 SER A C 1
ATOM 1917 O O . SER A 1 234 ? 38.846 -8.756 -16.906 1.00 72.25 234 SER A O 1
ATOM 1919 N N . HIS A 1 235 ? 38.288 -6.765 -17.791 1.00 67.81 235 HIS A N 1
ATOM 1920 C CA . HIS A 1 235 ? 39.317 -6.731 -18.854 1.00 67.81 235 HIS A CA 1
ATOM 1921 C C . HIS A 1 235 ? 40.502 -5.760 -18.602 1.00 67.81 235 HIS A C 1
ATOM 1923 O O . HIS A 1 235 ? 41.330 -5.602 -19.492 1.00 67.81 235 HIS A O 1
ATOM 1929 N N . ALA A 1 236 ? 40.635 -5.209 -17.383 1.00 53.78 236 ALA A N 1
ATOM 1930 C CA . ALA A 1 236 ? 41.774 -4.439 -16.825 1.00 53.78 236 ALA A CA 1
ATOM 1931 C C . ALA A 1 236 ? 41.687 -2.885 -16.745 1.00 53.78 236 ALA A C 1
ATOM 1933 O O . ALA A 1 236 ? 41.249 -2.200 -17.659 1.00 53.78 236 ALA A O 1
ATOM 1934 N N . LYS A 1 237 ? 42.165 -2.402 -15.576 1.00 57.31 237 LYS A N 1
ATOM 1935 C CA . LYS A 1 237 ? 42.717 -1.107 -15.075 1.00 57.31 237 LYS A CA 1
ATOM 1936 C C . LYS A 1 237 ? 42.465 0.240 -15.823 1.00 57.31 237 LYS A C 1
ATOM 1938 O O . LYS A 1 237 ? 42.900 0.403 -16.953 1.00 57.31 237 LYS A O 1
ATOM 1943 N N . MET A 1 238 ? 42.019 1.249 -15.033 1.00 52.69 238 MET A N 1
ATOM 1944 C CA . MET A 1 238 ? 42.031 2.742 -15.215 1.00 52.69 238 MET A CA 1
ATOM 1945 C C . MET A 1 238 ? 40.836 3.393 -15.955 1.00 52.69 238 MET A C 1
ATOM 1947 O O . MET A 1 238 ? 40.076 2.682 -16.598 1.00 52.69 238 MET A O 1
ATOM 1951 N N . PRO A 1 239 ? 40.723 4.744 -16.015 1.00 43.38 239 PRO A N 1
ATOM 1952 C CA . PRO A 1 239 ? 40.706 5.791 -14.983 1.00 43.38 239 PRO A CA 1
ATOM 1953 C C . PRO A 1 239 ? 39.292 6.398 -14.801 1.00 43.38 239 PRO A C 1
ATOM 1955 O O . PRO A 1 239 ? 38.400 6.236 -15.629 1.00 43.38 239 PRO A O 1
ATOM 1958 N N . SER A 1 240 ? 39.093 7.135 -13.708 1.00 44.59 240 SER A N 1
ATOM 1959 C CA . SER A 1 240 ? 37.909 7.959 -13.440 1.00 44.59 240 SER A CA 1
ATOM 1960 C C . SER A 1 240 ? 37.885 9.202 -14.336 1.00 44.59 240 SER A C 1
ATOM 1962 O O . SER A 1 240 ? 38.663 10.126 -14.117 1.00 44.59 240 SER A O 1
ATOM 1964 N N . ALA A 1 241 ? 36.989 9.229 -15.319 1.00 40.69 241 ALA A N 1
ATOM 1965 C CA . ALA A 1 241 ? 36.595 10.448 -16.018 1.00 40.69 241 ALA A CA 1
ATOM 1966 C C . ALA A 1 241 ? 35.069 10.454 -16.153 1.00 40.69 241 ALA A C 1
ATOM 1968 O O . ALA A 1 241 ? 34.482 9.660 -16.889 1.00 40.69 241 ALA A O 1
ATOM 1969 N N . GLU A 1 242 ? 34.445 11.308 -15.352 1.00 47.97 242 GLU A N 1
ATOM 1970 C CA . GLU A 1 242 ? 33.042 11.680 -15.444 1.00 47.97 242 GLU A CA 1
ATOM 1971 C C . GLU A 1 242 ? 32.871 12.604 -16.652 1.00 47.97 242 GLU A C 1
ATOM 1973 O O . GLU A 1 242 ? 33.538 13.631 -16.758 1.00 47.97 242 GLU A O 1
ATOM 1978 N N . LEU A 1 243 ? 31.975 12.232 -17.561 1.00 39.22 243 LEU A N 1
ATOM 1979 C CA . LEU A 1 243 ? 31.338 13.169 -18.475 1.00 39.22 243 LEU A CA 1
ATOM 1980 C C . LEU A 1 243 ? 29.837 12.994 -18.272 1.00 39.22 243 LEU A C 1
ATOM 1982 O O . LEU A 1 243 ? 29.227 12.037 -18.752 1.00 39.22 243 LEU A O 1
ATOM 1986 N N . GLU A 1 244 ? 29.280 13.884 -17.456 1.00 44.88 244 GLU A N 1
ATOM 1987 C CA . GLU A 1 244 ? 27.849 14.142 -17.395 1.00 44.88 244 GLU A CA 1
ATOM 1988 C C . GLU A 1 244 ? 27.442 14.821 -18.709 1.00 44.88 244 GLU A C 1
ATOM 1990 O O . GLU A 1 244 ? 27.615 16.026 -18.885 1.00 44.88 244 GLU A O 1
ATOM 1995 N N . GLU A 1 245 ? 26.922 14.041 -19.656 1.00 43.31 245 GLU A N 1
ATOM 1996 C CA . GLU A 1 245 ? 26.048 14.591 -20.691 1.00 43.31 245 GLU A CA 1
ATOM 1997 C C . GLU A 1 245 ? 24.725 14.965 -20.016 1.00 43.31 245 GLU A C 1
ATOM 1999 O O . GLU A 1 245 ? 24.004 14.099 -19.517 1.00 43.31 245 GLU A O 1
ATOM 2004 N N . LYS A 1 246 ? 24.443 16.270 -19.949 1.00 42.81 246 LYS A N 1
ATOM 2005 C CA . LYS A 1 246 ? 23.108 16.787 -19.642 1.00 42.81 246 LYS A CA 1
ATOM 2006 C C . LYS A 1 246 ? 22.218 16.490 -20.848 1.00 42.81 246 LYS A C 1
ATOM 2008 O O . LYS A 1 246 ? 22.355 17.146 -21.878 1.00 42.81 246 LYS A O 1
ATOM 2013 N N . ASP A 1 247 ? 21.367 15.477 -20.721 1.00 40.69 247 ASP A N 1
ATOM 2014 C CA . ASP A 1 247 ? 20.416 15.068 -21.753 1.00 40.69 247 ASP A CA 1
ATOM 2015 C C . ASP A 1 247 ? 19.285 16.122 -21.840 1.00 40.69 247 ASP A C 1
ATOM 2017 O O . ASP A 1 247 ? 18.655 16.460 -20.841 1.00 40.69 247 ASP A O 1
ATOM 2021 N N . GLU A 1 248 ? 18.981 16.624 -23.043 1.00 47.25 248 GLU A N 1
ATOM 2022 C CA . GLU A 1 248 ? 17.914 17.616 -23.318 1.00 47.25 248 GLU A CA 1
ATOM 2023 C C . GLU A 1 248 ? 16.483 17.130 -22.969 1.00 47.25 248 GLU A C 1
ATOM 2025 O O . GLU A 1 248 ? 15.524 17.900 -23.033 1.00 47.25 248 GLU A O 1
ATOM 2030 N N . ASP A 1 249 ? 16.334 15.874 -22.540 1.00 43.06 249 ASP A N 1
ATOM 2031 C CA . ASP A 1 249 ? 15.091 15.306 -22.006 1.00 43.06 249 ASP A CA 1
ATOM 2032 C C . ASP A 1 249 ? 14.830 15.697 -20.531 1.00 43.06 249 ASP A C 1
ATOM 2034 O O . ASP A 1 249 ? 13.701 15.550 -20.050 1.00 43.06 249 ASP A O 1
ATOM 2038 N N . ASP A 1 250 ? 15.828 16.239 -19.818 1.00 43.44 250 ASP A N 1
ATOM 2039 C CA . ASP A 1 250 ? 15.710 16.640 -18.405 1.00 43.44 250 ASP A CA 1
ATOM 2040 C C . ASP A 1 250 ? 14.731 17.816 -18.191 1.00 43.44 250 ASP A C 1
ATOM 2042 O O . ASP A 1 250 ? 14.264 18.040 -17.075 1.00 43.44 250 ASP A O 1
ATOM 2046 N N . LEU A 1 251 ? 14.340 18.539 -19.251 1.00 44.97 251 LEU A N 1
ATOM 2047 C CA . LEU A 1 251 ? 13.410 19.675 -19.152 1.00 44.97 251 LEU A CA 1
ATOM 2048 C C . LEU A 1 251 ? 11.937 19.256 -18.962 1.00 44.97 251 LEU A C 1
ATOM 2050 O O . LEU A 1 251 ? 11.101 20.083 -18.607 1.00 44.97 251 LEU A O 1
ATOM 2054 N N . PHE A 1 252 ? 11.600 17.978 -19.171 1.00 42.59 252 PHE A N 1
ATOM 2055 C CA . PHE A 1 252 ? 10.272 17.427 -18.851 1.00 42.59 252 PHE A CA 1
ATOM 2056 C C . PHE A 1 252 ? 10.273 16.503 -17.621 1.00 42.59 252 PHE A C 1
ATOM 2058 O O . PHE A 1 252 ? 9.196 16.113 -17.161 1.00 42.59 252 PHE A O 1
ATOM 2065 N N . ASP A 1 253 ? 11.449 16.196 -17.060 1.00 43.03 253 ASP A N 1
ATOM 2066 C CA . ASP A 1 253 ? 11.615 15.397 -15.834 1.00 43.03 253 ASP A CA 1
ATOM 2067 C C . ASP A 1 253 ? 11.405 16.236 -14.546 1.00 43.03 253 ASP A C 1
ATOM 2069 O O . ASP A 1 253 ? 11.388 15.681 -13.446 1.00 43.03 253 ASP A O 1
ATOM 2073 N N . GLU A 1 254 ? 11.125 17.546 -14.657 1.00 39.47 254 GLU A N 1
ATOM 2074 C CA . GLU A 1 254 ? 10.604 18.370 -13.546 1.00 39.47 254 GLU A CA 1
ATOM 2075 C C . GLU A 1 254 ? 9.129 18.098 -13.207 1.00 39.47 254 GLU A C 1
ATOM 2077 O O . GLU A 1 254 ? 8.605 18.653 -12.240 1.00 39.47 254 GLU A O 1
ATOM 2082 N N . MET A 1 255 ? 8.439 17.217 -13.937 1.00 38.06 255 MET A N 1
ATOM 2083 C CA . MET A 1 255 ? 7.167 16.698 -13.447 1.00 38.06 255 MET A CA 1
ATOM 2084 C C . MET A 1 255 ? 7.427 15.400 -12.680 1.00 38.06 255 MET A C 1
ATOM 2086 O O . MET A 1 255 ? 7.821 14.401 -13.291 1.00 38.06 255 MET A O 1
ATOM 2090 N N . PRO A 1 256 ? 7.221 15.382 -11.348 1.00 35.00 256 PRO A N 1
ATOM 2091 C CA . PRO A 1 256 ? 7.542 14.222 -10.538 1.00 35.00 256 PRO A CA 1
ATOM 2092 C C . PRO A 1 256 ? 6.831 12.986 -11.099 1.00 35.00 256 PRO A C 1
ATOM 2094 O O . PRO A 1 256 ? 5.664 13.075 -11.502 1.00 35.00 256 PRO A O 1
ATOM 2097 N N . PRO A 1 257 ? 7.476 11.803 -11.096 1.00 37.31 257 PRO A N 1
ATOM 2098 C CA . PRO A 1 257 ? 6.736 10.575 -11.309 1.00 37.31 257 PRO A CA 1
ATOM 2099 C C . PRO A 1 257 ? 5.595 10.567 -10.288 1.00 37.31 257 PRO A C 1
ATOM 2101 O O . PRO A 1 257 ? 5.838 10.698 -9.087 1.00 37.31 257 PRO A O 1
ATOM 2104 N N . PHE A 1 258 ? 4.350 10.410 -10.746 1.00 38.81 258 PHE A N 1
ATOM 2105 C CA . PHE A 1 258 ? 3.148 10.389 -9.893 1.00 38.81 258 PHE A CA 1
ATOM 2106 C C . PHE A 1 258 ? 3.138 9.258 -8.841 1.00 38.81 258 PHE A C 1
ATOM 2108 O O . PHE A 1 258 ? 2.149 9.047 -8.148 1.00 38.81 258 PHE A O 1
ATOM 2115 N N . THR A 1 259 ? 4.251 8.553 -8.658 1.00 41.66 259 THR A N 1
ATOM 2116 C CA . THR A 1 259 ? 4.524 7.726 -7.486 1.00 41.66 259 THR A CA 1
ATOM 2117 C C . THR A 1 259 ? 5.028 8.523 -6.272 1.00 41.66 259 THR A C 1
ATOM 2119 O O . THR A 1 259 ? 5.132 7.933 -5.206 1.00 41.66 259 THR A O 1
ATOM 2122 N N . ASN A 1 260 ? 5.315 9.829 -6.394 1.00 34.47 260 ASN A N 1
ATOM 2123 C CA . ASN A 1 260 ? 5.826 10.684 -5.307 1.00 34.47 260 ASN A CA 1
ATOM 2124 C C . ASN A 1 260 ? 5.064 12.011 -5.108 1.00 34.47 260 ASN A C 1
ATOM 2126 O O . ASN A 1 260 ? 5.610 12.949 -4.540 1.00 34.47 260 ASN A O 1
ATOM 2130 N N . LEU A 1 261 ? 3.782 12.087 -5.475 1.00 34.19 261 LEU A N 1
ATOM 2131 C CA . LEU A 1 261 ? 2.924 13.227 -5.102 1.00 34.19 261 LEU A CA 1
ATOM 2132 C C . LEU A 1 261 ? 2.254 13.069 -3.718 1.00 34.19 261 LEU A C 1
ATOM 2134 O O . LEU A 1 261 ? 1.243 13.700 -3.444 1.00 34.19 261 LEU A O 1
ATOM 2138 N N . PHE A 1 262 ? 2.819 12.235 -2.834 1.00 37.75 262 PHE A N 1
ATOM 2139 C CA . PHE A 1 262 ? 2.372 12.092 -1.436 1.00 37.75 262 PHE A CA 1
ATOM 2140 C C . PHE A 1 262 ? 3.504 12.137 -0.395 1.00 37.75 262 PHE A C 1
ATOM 2142 O O . PHE A 1 262 ? 3.306 11.741 0.752 1.00 37.75 262 PHE A O 1
ATOM 2149 N N . LEU A 1 263 ? 4.685 12.641 -0.761 1.00 37.88 263 LEU A N 1
ATOM 2150 C CA . LEU A 1 263 ? 5.743 12.963 0.199 1.00 37.88 263 LEU A CA 1
ATOM 2151 C C . LEU A 1 263 ? 6.378 14.311 -0.159 1.00 37.88 263 LEU A C 1
ATOM 2153 O O . LEU A 1 263 ? 7.461 14.332 -0.733 1.00 37.88 263 LEU A O 1
ATOM 2157 N N . LEU A 1 264 ? 5.668 15.402 0.149 1.00 26.44 264 LEU A N 1
ATOM 2158 C CA . LEU A 1 264 ? 6.174 16.676 0.694 1.00 26.44 264 LEU A CA 1
ATOM 2159 C C . LEU A 1 264 ? 5.029 17.714 0.703 1.00 26.44 264 LEU A C 1
ATOM 2161 O O . LEU A 1 264 ? 4.616 18.168 -0.360 1.00 26.44 264 LEU A O 1
ATOM 2165 N N . ASN A 1 265 ? 4.596 18.054 1.928 1.00 28.50 265 ASN A N 1
ATOM 2166 C CA . ASN A 1 265 ? 3.637 19.080 2.389 1.00 28.50 265 ASN A CA 1
ATOM 2167 C C . ASN A 1 265 ? 2.174 19.013 1.928 1.00 28.50 265 ASN A C 1
ATOM 2169 O O . ASN A 1 265 ? 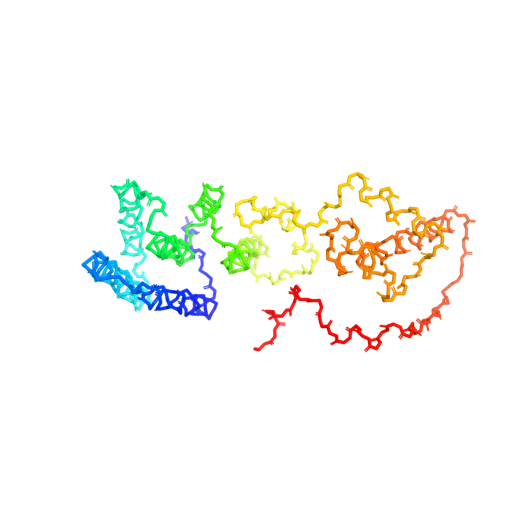1.868 19.394 0.780 1.00 28.50 265 ASN A O 1
#

pLDDT: mean 71.57, std 16.22, range [26.44, 91.25]

Sequence (265 aa):
MDCSSKIQLPPELLSELANAFRFDLRWSVLRVSSSIFDHFLAKRQQKILKIVDLKLQQALNSHGQHVELDNFGQHLANFQNKMSLPMSNVPIHEAVLAARVLISVHTGNFNELYAFLEGQKFPRQIHPKLQKIWWDVHFLEAEQTLGKSPLTPIQKYKVREKHPLPATIWEKNGVFKENEMILINEYFTRTQYIAVSQKLLLALVTGLSMTLIASWFKNLRLKQKKAQRMKMLSHAKMPSAELEEKDEDDLFDEMPPFTNLFLLN

Secondary structure (DSSP, 8-state):
----------HHHHHHHHHHHHHHHHHHHHHS---TTTHHHHHHHHHHHHHHHHHHHHHHHSTT-HHHHHHHHHHHHHHHHHHT--GGGHHHHHHHHHHHHHHHHHHT-HHHHHHHHHHS---TTTHHHHHHHHHHHHHHHHHHHTTSPPPPHHHHHHHHHHSPPPTTT---TT---HHHHHHHHHHHHH-SS--HHHHHHHHHHH---HHHHHHHHHHHHHHHHHHHHHHHHHS------------GGGGSTTS--TTSTTS--

Organism: NCBI:txid157864

Radius of gyration: 24.32 Å; chains: 1; bounding box: 81×31×65 Å